Protein AF-A0A5D2SWG0-F1 (afdb_monomer)

Organism: Gossypium mustelinum (NCBI:txid34275)

Structure (mmCIF, N/CA/C/O backbone):
data_AF-A0A5D2SWG0-F1
#
_entry.id   AF-A0A5D2SWG0-F1
#
loop_
_atom_site.group_PDB
_atom_site.id
_atom_site.type_symbol
_atom_site.label_atom_id
_atom_site.label_alt_id
_atom_site.label_comp_id
_atom_site.label_asym_id
_atom_site.label_entity_id
_atom_site.label_seq_id
_atom_site.pdbx_PDB_ins_code
_atom_site.Cartn_x
_atom_site.Cartn_y
_atom_site.Cartn_z
_atom_site.occupancy
_atom_site.B_iso_or_equiv
_atom_site.auth_seq_id
_atom_site.auth_comp_id
_atom_site.auth_asym_id
_atom_site.auth_atom_id
_atom_site.pdbx_PDB_model_num
ATOM 1 N N . MET A 1 1 ? -17.065 7.553 -0.883 1.00 62.06 1 MET A N 1
ATOM 2 C CA . MET A 1 1 ? -15.984 8.400 -1.436 1.00 62.06 1 MET A CA 1
ATOM 3 C C . MET A 1 1 ? -15.990 8.236 -2.936 1.00 62.06 1 MET A C 1
ATOM 5 O O . MET A 1 1 ? -16.015 7.100 -3.396 1.00 62.06 1 MET A O 1
ATOM 9 N N . ALA A 1 2 ? -16.046 9.354 -3.652 1.00 75.38 2 ALA A N 1
ATOM 10 C CA . ALA A 1 2 ? -16.100 9.398 -5.106 1.00 75.38 2 ALA A CA 1
ATOM 11 C C . ALA A 1 2 ? -14.714 9.724 -5.672 1.00 75.38 2 ALA A C 1
ATOM 13 O O . ALA A 1 2 ? -13.935 10.460 -5.060 1.00 75.38 2 ALA A O 1
ATOM 14 N N . ILE A 1 3 ? -14.414 9.164 -6.838 1.00 84.50 3 ILE A N 1
ATOM 15 C CA . ILE A 1 3 ? -13.176 9.435 -7.563 1.00 84.50 3 ILE A CA 1
ATOM 16 C C . ILE A 1 3 ? -13.417 10.635 -8.459 1.00 84.50 3 ILE A C 1
ATOM 18 O O . ILE A 1 3 ? -14.399 10.689 -9.191 1.00 84.50 3 ILE A O 1
ATOM 22 N N . HIS A 1 4 ? -12.506 11.592 -8.396 1.00 86.31 4 HIS A N 1
ATOM 23 C CA . HIS A 1 4 ? -12.521 12.781 -9.218 1.00 86.31 4 HIS A CA 1
ATOM 24 C C . HIS A 1 4 ? -11.618 12.585 -10.437 1.00 86.31 4 HIS A C 1
ATOM 26 O O . HIS A 1 4 ? -10.402 12.373 -10.320 1.00 86.31 4 HIS A O 1
ATOM 32 N N . LEU A 1 5 ? -12.223 12.686 -11.617 1.00 88.69 5 LEU A N 1
ATOM 33 C CA . LEU A 1 5 ? -11.529 12.683 -12.899 1.00 88.69 5 LEU A CA 1
ATOM 34 C C . LEU A 1 5 ? -11.043 14.100 -13.214 1.00 88.69 5 LEU A C 1
ATOM 36 O O . LEU A 1 5 ? -11.779 15.072 -13.061 1.00 88.69 5 LEU A O 1
ATOM 40 N N . TYR A 1 6 ? -9.782 14.238 -13.619 1.00 88.12 6 TYR A N 1
ATOM 41 C CA . TYR A 1 6 ? -9.262 15.540 -14.039 1.00 88.12 6 TYR A CA 1
ATOM 42 C C . TYR A 1 6 ? -9.781 15.920 -15.425 1.00 88.12 6 TYR A C 1
ATOM 44 O O . TYR A 1 6 ? -9.919 15.068 -16.299 1.00 88.12 6 TYR A O 1
ATOM 52 N N . LYS A 1 7 ? -9.963 17.226 -15.660 1.00 91.06 7 LYS A N 1
ATOM 53 C CA . LYS A 1 7 ? -10.161 17.749 -17.017 1.00 91.06 7 LYS A CA 1
ATOM 54 C C . LYS A 1 7 ? -8.953 17.401 -17.899 1.00 91.06 7 LYS A C 1
ATOM 56 O O . LYS A 1 7 ? -7.794 17.468 -17.464 1.00 91.06 7 LYS A O 1
ATOM 61 N N . THR A 1 8 ? -9.218 17.076 -19.159 1.00 91.31 8 THR A N 1
ATOM 62 C CA . THR A 1 8 ? -8.223 16.672 -20.163 1.00 91.31 8 THR A CA 1
ATOM 63 C C . THR A 1 8 ? -7.465 17.868 -20.754 1.00 91.31 8 THR A C 1
ATOM 65 O O . THR A 1 8 ? -7.371 18.018 -21.965 1.00 91.31 8 THR A O 1
ATOM 68 N N . SER A 1 9 ? -6.912 18.733 -19.900 1.00 92.94 9 SER A N 1
ATOM 69 C CA . SER A 1 9 ? -6.189 19.946 -20.312 1.00 92.94 9 SER A CA 1
ATOM 70 C C . SER A 1 9 ? -4.743 19.700 -20.749 1.00 92.94 9 SER A C 1
ATOM 72 O O . SER A 1 9 ? -4.167 20.503 -21.470 1.00 92.94 9 SER A O 1
ATOM 74 N N . THR A 1 10 ? -4.124 18.604 -20.304 1.00 91.38 10 THR A N 1
ATOM 75 C CA . THR A 1 10 ? -2.729 18.272 -20.627 1.00 91.38 10 THR A CA 1
ATOM 76 C C . THR A 1 10 ? -2.580 16.771 -20.881 1.00 91.38 10 THR A C 1
ATOM 78 O O . THR A 1 10 ? -3.353 15.980 -20.327 1.00 91.38 10 THR A O 1
ATOM 81 N N . PRO A 1 11 ? -1.552 16.322 -21.630 1.00 90.69 11 PRO A N 1
ATOM 82 C CA . PRO A 1 11 ? -1.375 14.906 -21.951 1.00 90.69 11 PRO A CA 1
ATOM 83 C C . PRO A 1 11 ? -1.377 13.978 -20.738 1.00 90.69 11 PRO A C 1
ATOM 85 O O . PRO A 1 11 ? -1.983 12.910 -20.757 1.00 90.69 11 PRO A O 1
ATOM 88 N N . GLY A 1 12 ? -0.758 14.414 -19.642 1.00 88.12 12 GLY A N 1
ATOM 89 C CA . GLY A 1 12 ? -0.700 13.625 -18.421 1.00 88.12 12 GLY A CA 1
ATOM 90 C C . GLY A 1 12 ? -1.891 13.801 -17.470 1.00 88.12 12 GLY A C 1
ATOM 91 O O . GLY A 1 12 ? -1.849 13.236 -16.380 1.00 88.12 12 GLY A O 1
ATOM 92 N N . THR A 1 13 ? -2.896 14.633 -17.775 1.00 89.25 13 THR A N 1
ATOM 93 C CA . THR A 1 13 ? -4.163 14.654 -17.011 1.00 89.25 13 THR A CA 1
ATOM 94 C C . THR A 1 13 ? -5.272 13.843 -17.669 1.00 89.25 13 THR A C 1
ATOM 96 O O . THR A 1 13 ? -6.206 13.490 -16.960 1.00 89.25 13 THR A O 1
ATOM 99 N N . ARG A 1 14 ? -5.141 13.473 -18.956 1.00 89.31 14 ARG A N 1
ATOM 100 C CA . ARG A 1 14 ? -6.177 12.759 -19.730 1.00 89.31 14 ARG A CA 1
ATOM 101 C C . ARG A 1 14 ? -6.784 11.557 -18.999 1.00 89.31 14 ARG A C 1
ATOM 103 O O . ARG A 1 14 ? -7.994 11.461 -18.892 1.00 89.31 14 ARG A O 1
ATOM 110 N N . ASN A 1 15 ? -5.933 10.698 -18.433 1.00 88.69 15 ASN A N 1
ATOM 111 C CA . ASN A 1 15 ? -6.352 9.475 -17.735 1.00 88.69 15 ASN A CA 1
ATOM 112 C C . ASN A 1 15 ? -6.140 9.565 -16.216 1.00 88.69 15 ASN A C 1
ATOM 114 O O . ASN A 1 15 ? -5.962 8.539 -15.555 1.00 88.69 15 ASN A O 1
ATOM 118 N N . ARG A 1 16 ? -6.037 10.774 -15.652 1.00 90.19 16 ARG A N 1
ATOM 119 C CA . ARG A 1 16 ? -5.715 10.957 -14.233 1.00 90.19 16 ARG A CA 1
ATOM 120 C C . ARG A 1 16 ? -6.990 10.954 -13.392 1.00 90.19 16 ARG A C 1
ATOM 122 O O . ARG A 1 16 ? -7.873 11.783 -13.588 1.00 90.19 16 ARG A O 1
ATOM 129 N N . ALA A 1 17 ? -7.019 10.072 -12.398 1.00 90.50 17 ALA A N 1
ATOM 130 C CA . ALA A 1 17 ? -8.126 9.892 -11.469 1.00 90.50 17 ALA A CA 1
ATOM 131 C C . ALA A 1 17 ? -7.597 9.898 -10.028 1.00 90.50 17 ALA A C 1
ATOM 133 O O . ALA A 1 17 ? -6.733 9.089 -9.668 1.00 90.50 17 ALA A O 1
ATOM 134 N N . VAL A 1 18 ? -8.080 10.834 -9.211 1.00 86.56 18 VAL A N 1
ATOM 135 C CA . VAL A 1 18 ? -7.650 11.024 -7.816 1.00 86.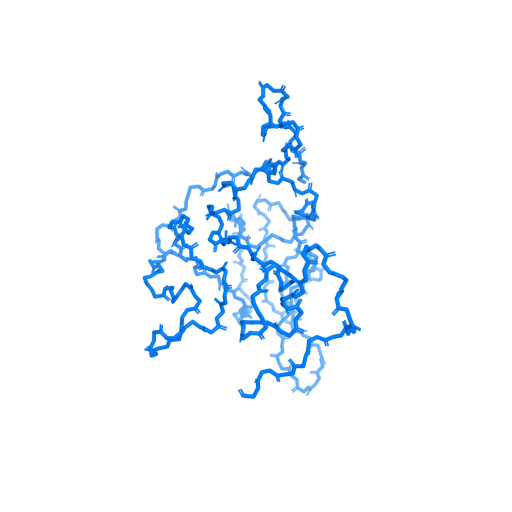56 18 VAL A CA 1
ATOM 136 C C . VAL A 1 18 ? -8.868 10.977 -6.902 1.00 86.56 18 VAL A C 1
ATOM 138 O O . VAL A 1 18 ? -9.997 11.178 -7.315 1.00 86.56 18 VAL A O 1
ATOM 141 N N . ASP A 1 19 ? -8.638 10.648 -5.645 1.00 83.50 19 ASP A N 1
ATOM 142 C CA . ASP A 1 19 ? -9.668 10.544 -4.618 1.00 83.50 19 ASP A CA 1
ATOM 143 C C . ASP A 1 19 ? -9.789 11.856 -3.851 1.00 83.50 19 ASP A C 1
ATOM 145 O O . ASP A 1 19 ? -8.777 12.439 -3.445 1.00 83.50 19 ASP A O 1
ATOM 149 N N . ASN A 1 20 ? -11.028 12.302 -3.657 1.00 70.12 20 ASN A N 1
ATOM 150 C CA . ASN A 1 20 ? -11.345 13.510 -2.909 1.00 70.12 20 ASN A CA 1
ATOM 151 C C . ASN A 1 20 ? -11.207 13.228 -1.409 1.00 70.12 20 ASN A C 1
ATOM 153 O O . ASN A 1 20 ? -12.168 12.875 -0.728 1.00 70.12 20 ASN A O 1
ATOM 157 N N . GLN A 1 21 ? -9.987 13.363 -0.887 1.00 64.88 21 GLN A N 1
ATOM 158 C CA . GLN A 1 21 ? -9.732 13.225 0.546 1.00 64.88 21 GLN A CA 1
ATOM 159 C C . GLN A 1 21 ? -9.992 14.537 1.282 1.00 64.88 21 GLN A C 1
ATOM 161 O O . GLN A 1 21 ? -9.467 15.588 0.913 1.00 64.88 21 GLN A O 1
ATOM 166 N N . VAL A 1 22 ? -10.731 14.452 2.391 1.00 58.22 22 VAL A N 1
ATOM 167 C CA . VAL A 1 22 ? -10.827 15.540 3.368 1.00 58.22 22 VAL A CA 1
ATOM 168 C C . VAL A 1 22 ? -9.443 15.744 3.987 1.00 58.22 22 VAL A C 1
ATOM 170 O O . VAL A 1 22 ? -8.932 14.876 4.702 1.00 58.22 22 VAL A O 1
ATOM 173 N N . LYS A 1 23 ? -8.809 16.892 3.713 1.00 56.47 23 LYS A N 1
ATOM 174 C CA . LYS A 1 23 ? -7.563 17.279 4.386 1.00 56.47 23 LYS A CA 1
ATOM 175 C C . LYS A 1 23 ? -7.843 17.420 5.875 1.00 56.47 23 LYS A C 1
ATOM 177 O O . LYS A 1 23 ? -8.639 18.242 6.309 1.00 56.47 23 LYS A O 1
ATOM 182 N N . SER A 1 24 ? -7.166 16.607 6.668 1.00 58.31 24 SER A N 1
ATOM 183 C CA . SER A 1 24 ? -7.341 16.599 8.109 1.00 58.31 24 SER A CA 1
ATOM 184 C C . SER A 1 24 ? -6.127 17.285 8.759 1.00 58.31 24 SER A C 1
ATOM 186 O O . SER A 1 24 ? -5.044 16.701 8.747 1.00 58.31 24 SER A O 1
ATOM 188 N N . ASN A 1 25 ? -6.274 18.491 9.322 1.00 60.81 25 ASN A N 1
ATOM 189 C CA . ASN A 1 25 ? -5.190 19.235 10.004 1.00 60.81 25 ASN A CA 1
ATOM 190 C C . ASN A 1 25 ? -4.689 18.490 11.247 1.00 60.81 25 ASN A C 1
ATOM 192 O O . ASN A 1 25 ? -5.403 18.462 12.251 1.00 60.81 25 ASN A O 1
ATOM 196 N N . LEU A 1 26 ? -3.573 17.760 11.168 1.00 60.06 26 LEU A N 1
ATOM 197 C CA . LEU A 1 26 ? -3.172 16.787 12.196 1.00 60.06 26 LEU A CA 1
ATOM 198 C C . LEU A 1 26 ? -2.947 17.411 13.583 1.00 60.06 26 LEU A C 1
ATOM 200 O O . LEU A 1 26 ? -2.570 18.567 13.700 1.00 60.06 26 LEU A O 1
ATOM 204 N N . ARG A 1 27 ? -3.122 16.594 14.631 1.00 63.69 27 ARG A N 1
ATOM 205 C CA . ARG A 1 27 ? -2.597 16.889 15.970 1.00 63.69 27 ARG A CA 1
ATOM 206 C C . ARG A 1 27 ? -1.127 16.486 16.039 1.00 63.69 27 ARG A C 1
ATOM 208 O O . ARG A 1 27 ? -0.797 15.354 15.687 1.00 63.69 27 ARG A O 1
ATOM 215 N N . ASN A 1 28 ? -0.282 17.385 16.533 1.00 68.31 28 ASN A N 1
ATOM 216 C CA . ASN A 1 28 ? 1.174 17.218 16.532 1.00 68.31 28 ASN A CA 1
ATOM 217 C C . ASN A 1 28 ? 1.654 16.051 17.416 1.00 68.31 28 ASN A C 1
ATOM 219 O O . ASN A 1 28 ? 2.640 15.404 17.089 1.00 68.31 28 ASN A O 1
ATOM 223 N N . ASN A 1 29 ? 0.924 15.719 18.486 1.00 82.19 29 ASN A N 1
ATOM 224 C CA . ASN A 1 29 ? 1.326 14.717 19.483 1.00 82.19 29 ASN A CA 1
ATOM 225 C C . ASN A 1 29 ? 1.233 13.243 19.030 1.00 82.19 29 ASN A C 1
ATOM 227 O O . ASN A 1 29 ? 1.756 12.364 19.708 1.00 82.19 29 ASN A O 1
ATOM 231 N N . LEU A 1 30 ? 0.569 12.947 17.908 1.00 83.88 30 LEU A N 1
ATOM 232 C CA . LEU A 1 30 ? 0.430 11.581 17.370 1.00 83.88 30 LEU A CA 1
ATOM 233 C C . LEU A 1 30 ? 1.293 11.345 16.125 1.00 83.88 30 LEU A C 1
ATOM 235 O O . LEU A 1 30 ? 1.082 10.374 15.391 1.00 83.88 30 LEU A O 1
ATOM 239 N N . ILE A 1 31 ? 2.244 12.239 15.866 1.00 85.81 31 ILE A N 1
ATOM 240 C CA . ILE A 1 31 ? 3.100 12.224 14.6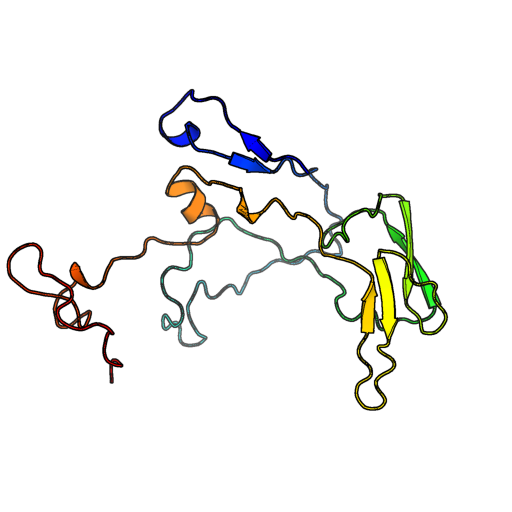87 1.00 85.81 31 ILE A CA 1
ATOM 241 C C . ILE A 1 31 ? 4.556 12.139 15.123 1.00 85.81 31 ILE A C 1
ATOM 243 O O . ILE A 1 31 ? 4.952 12.802 16.075 1.00 85.81 31 ILE A O 1
ATOM 247 N N . TYR A 1 32 ? 5.371 11.390 14.387 1.00 86.81 32 TYR A N 1
ATOM 248 C CA . TYR A 1 32 ? 6.822 11.463 14.528 1.00 86.81 32 TYR A CA 1
ATOM 249 C C . TYR A 1 32 ? 7.535 11.384 13.175 1.00 86.81 32 TYR A C 1
ATOM 251 O O . TYR A 1 32 ? 7.000 10.882 12.180 1.00 86.81 32 TYR A O 1
ATOM 259 N N . GLY A 1 33 ? 8.756 11.917 13.132 1.00 81.00 33 GLY A N 1
ATOM 260 C CA . GLY A 1 33 ? 9.596 11.913 11.939 1.00 81.00 33 GLY A CA 1
ATOM 261 C C . GLY A 1 33 ? 10.033 10.501 11.554 1.00 81.00 33 GLY A C 1
ATOM 262 O O . GLY A 1 33 ? 10.599 9.767 12.363 1.00 81.00 33 GLY A O 1
ATOM 263 N N . GLN A 1 34 ? 9.815 10.112 10.297 1.00 76.88 34 GLN A N 1
ATOM 264 C CA . GLN A 1 34 ? 10.312 8.842 9.768 1.00 76.88 34 GLN A CA 1
ATOM 265 C C . GLN A 1 34 ? 11.718 9.032 9.175 1.00 76.88 34 GLN A C 1
ATOM 267 O O . GLN A 1 34 ? 11.902 9.083 7.960 1.00 76.88 34 GLN A O 1
ATOM 272 N N . HIS A 1 35 ? 12.726 9.155 10.043 1.00 66.38 35 HIS A N 1
ATOM 273 C CA . HIS A 1 35 ? 14.116 9.399 9.624 1.00 66.38 35 HIS A CA 1
ATOM 274 C C . HIS A 1 35 ? 14.806 8.142 9.069 1.00 66.38 35 HIS A C 1
ATOM 276 O O . HIS A 1 35 ? 15.639 8.232 8.171 1.00 66.38 35 HIS A O 1
ATOM 282 N N . ARG A 1 36 ? 14.418 6.951 9.541 1.00 66.06 36 ARG A N 1
ATOM 283 C CA . ARG A 1 36 ? 15.028 5.666 9.158 1.00 66.06 36 ARG A CA 1
ATOM 284 C C . ARG A 1 36 ? 14.212 4.932 8.095 1.00 66.06 36 ARG A C 1
ATOM 286 O O . ARG A 1 36 ? 13.752 3.815 8.310 1.00 66.06 36 ARG A O 1
ATOM 293 N N . CYS A 1 37 ? 13.992 5.552 6.939 1.00 70.44 37 CYS A N 1
ATOM 294 C CA . CYS A 1 37 ? 13.514 4.805 5.778 1.00 70.44 37 CYS A CA 1
ATOM 295 C C . CYS A 1 37 ? 14.729 4.361 4.954 1.00 70.44 37 CYS A C 1
ATOM 297 O O . CYS A 1 37 ? 15.334 5.161 4.249 1.00 70.44 37 CYS A O 1
ATOM 299 N N . GLY A 1 38 ? 15.086 3.074 5.013 1.00 79.12 38 GLY A N 1
ATOM 300 C CA . GLY A 1 38 ? 16.203 2.518 4.231 1.00 79.12 38 GLY A CA 1
ATOM 301 C C . GLY A 1 38 ? 16.022 2.637 2.710 1.00 79.12 38 GLY A C 1
ATOM 302 O O . GLY A 1 38 ? 16.939 2.336 1.956 1.00 79.12 38 GLY A O 1
ATOM 303 N N . LYS A 1 39 ? 14.842 3.076 2.232 1.00 89.06 39 LYS A N 1
ATOM 304 C CA . LYS A 1 39 ? 14.513 3.289 0.807 1.00 89.06 39 LYS A CA 1
ATOM 305 C C . LYS A 1 39 ? 14.835 2.065 -0.069 1.00 89.06 39 LYS A C 1
ATOM 307 O O . LYS A 1 39 ? 15.169 2.215 -1.236 1.00 89.06 39 LYS A O 1
ATOM 312 N N . GLY A 1 40 ? 14.703 0.864 0.498 1.00 90.62 40 GLY A N 1
ATOM 313 C CA . GLY A 1 40 ? 15.008 -0.406 -0.166 1.00 90.62 40 GLY A CA 1
ATOM 314 C C . GLY A 1 40 ? 16.393 -0.987 0.131 1.00 90.62 40 GLY A C 1
ATOM 315 O O . GLY A 1 40 ? 16.756 -1.994 -0.470 1.00 90.62 40 GLY A O 1
ATOM 316 N N . ARG A 1 41 ? 17.157 -0.381 1.045 1.00 94.00 41 ARG A N 1
ATOM 317 C CA . ARG A 1 41 ? 18.444 -0.890 1.532 1.00 94.00 41 ARG A CA 1
ATOM 318 C C . ARG A 1 41 ? 18.322 -1.528 2.916 1.00 94.00 41 ARG A C 1
ATOM 320 O O . ARG A 1 41 ? 17.476 -1.111 3.712 1.00 94.00 41 ARG A O 1
ATOM 327 N N . ASN A 1 42 ? 19.176 -2.511 3.195 1.00 93.12 42 ASN A N 1
ATOM 328 C CA . ASN A 1 42 ? 19.341 -3.103 4.525 1.00 93.12 42 ASN A CA 1
ATOM 329 C C . ASN A 1 42 ? 20.310 -2.284 5.406 1.00 93.12 42 ASN A C 1
ATOM 331 O O . ASN A 1 42 ? 20.822 -1.247 4.986 1.00 93.12 42 ASN A O 1
ATOM 335 N N . ALA A 1 43 ? 20.581 -2.763 6.625 1.00 91.94 43 ALA A N 1
ATOM 336 C CA . ALA A 1 43 ? 21.494 -2.112 7.571 1.00 91.94 43 ALA A CA 1
ATOM 337 C C . ALA A 1 43 ? 22.950 -2.007 7.069 1.00 91.94 43 ALA A C 1
ATOM 339 O O . ALA A 1 43 ? 23.660 -1.098 7.476 1.00 91.94 43 ALA A O 1
ATOM 340 N N . ARG A 1 44 ? 23.374 -2.884 6.147 1.00 93.69 44 ARG A N 1
ATOM 341 C CA . ARG A 1 44 ? 24.693 -2.833 5.486 1.00 93.69 44 ARG A CA 1
ATOM 342 C C . ARG A 1 44 ? 24.728 -1.870 4.289 1.00 93.69 44 ARG A C 1
ATOM 344 O O . ARG A 1 44 ? 25.744 -1.757 3.620 1.00 93.69 44 ARG A O 1
ATOM 351 N N . GLY A 1 45 ? 23.609 -1.222 3.959 1.00 91.12 45 GLY A N 1
ATOM 352 C CA . GLY A 1 45 ? 23.494 -0.333 2.801 1.00 91.12 45 GLY A CA 1
ATOM 353 C C . GLY A 1 45 ? 23.270 -1.042 1.459 1.00 91.12 45 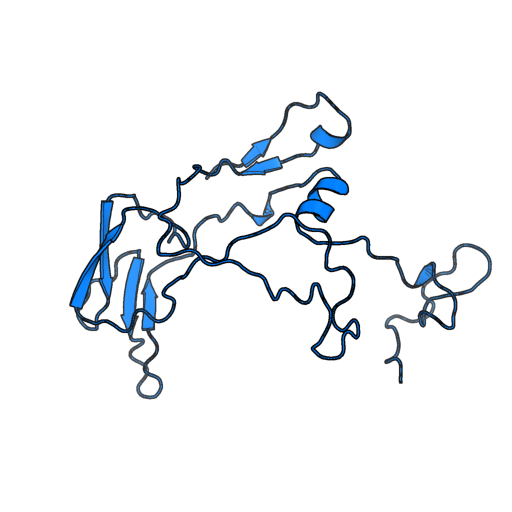GLY A C 1
ATOM 354 O O . GLY A 1 45 ? 23.151 -0.358 0.439 1.00 91.12 45 GLY A O 1
ATOM 355 N N . ILE A 1 46 ? 23.146 -2.372 1.440 1.00 93.94 46 ILE A N 1
ATOM 356 C CA . ILE A 1 46 ? 22.913 -3.176 0.230 1.00 93.94 46 ILE A CA 1
ATOM 357 C C . ILE A 1 46 ? 21.440 -3.074 -0.178 1.00 93.94 46 ILE A C 1
ATOM 359 O O . ILE A 1 46 ? 20.551 -3.119 0.675 1.00 93.94 46 ILE A O 1
ATOM 363 N N . ILE A 1 47 ? 21.167 -2.942 -1.480 1.00 92.44 47 ILE A N 1
ATOM 364 C CA . ILE A 1 47 ? 19.801 -2.906 -2.023 1.00 92.44 47 ILE A CA 1
ATOM 365 C C . ILE A 1 47 ? 19.177 -4.301 -1.900 1.00 92.44 47 ILE A C 1
ATOM 367 O O . ILE A 1 47 ? 19.548 -5.210 -2.631 1.00 92.44 47 ILE A O 1
ATOM 371 N N . THR A 1 48 ? 18.195 -4.454 -1.013 1.00 92.06 48 THR A N 1
ATOM 372 C CA . THR A 1 48 ? 17.423 -5.699 -0.843 1.00 92.06 48 THR A CA 1
ATOM 373 C C . THR A 1 48 ? 16.039 -5.615 -1.478 1.00 92.06 48 THR A C 1
ATOM 375 O O . THR A 1 48 ? 15.498 -6.616 -1.934 1.00 92.06 48 THR A O 1
ATOM 378 N N . ALA A 1 49 ? 15.469 -4.411 -1.572 1.00 91.31 49 ALA A N 1
ATOM 379 C CA . ALA A 1 49 ? 14.230 -4.153 -2.292 1.00 91.31 49 ALA A CA 1
ATOM 380 C C . ALA A 1 49 ? 14.476 -3.106 -3.381 1.00 91.31 49 ALA A C 1
ATOM 382 O O . ALA A 1 49 ? 14.584 -1.904 -3.119 1.00 91.31 49 ALA A O 1
ATOM 383 N N . ARG A 1 50 ? 14.549 -3.574 -4.630 1.00 91.62 50 ARG A N 1
ATOM 384 C CA . ARG A 1 50 ? 14.748 -2.714 -5.801 1.00 91.62 50 ARG A CA 1
ATOM 385 C C . ARG A 1 50 ? 13.554 -1.780 -6.028 1.00 91.62 50 ARG A C 1
ATOM 387 O O . ARG A 1 50 ? 12.444 -1.999 -5.541 1.00 91.62 50 ARG A O 1
ATOM 394 N N . HIS A 1 51 ? 13.795 -0.736 -6.816 1.00 93.12 51 HIS A N 1
ATOM 395 C CA . HIS A 1 51 ? 12.770 0.196 -7.306 1.00 93.12 51 HIS A CA 1
ATOM 396 C C . HIS A 1 51 ? 12.072 1.038 -6.220 1.00 93.12 51 HIS A C 1
ATOM 398 O O . HIS A 1 51 ? 10.957 1.528 -6.414 1.00 93.12 51 HIS A O 1
ATOM 404 N N . ARG A 1 52 ? 12.731 1.243 -5.074 1.00 92.81 52 ARG A N 1
ATOM 405 C CA . ARG A 1 52 ? 12.256 2.096 -3.976 1.00 92.81 52 ARG A CA 1
ATOM 406 C C . ARG A 1 52 ? 13.150 3.333 -3.809 1.00 92.81 52 ARG A C 1
ATOM 408 O O . ARG A 1 52 ? 14.331 3.306 -4.146 1.00 92.81 52 ARG A O 1
ATOM 415 N N . GLY A 1 53 ? 12.573 4.429 -3.314 1.00 90.69 53 GLY A N 1
ATOM 416 C CA . GLY A 1 53 ? 13.277 5.681 -2.993 1.00 90.69 53 GLY A CA 1
ATOM 417 C C . GLY A 1 53 ? 12.814 6.897 -3.807 1.00 90.69 53 GLY A C 1
ATOM 418 O O . GLY A 1 53 ? 12.063 6.760 -4.765 1.00 90.69 53 GLY A O 1
ATOM 419 N N . GLY A 1 54 ? 13.249 8.097 -3.397 1.00 89.56 54 GLY A N 1
ATOM 420 C CA . GLY A 1 54 ? 12.946 9.368 -4.084 1.00 89.56 54 GLY A CA 1
ATOM 421 C C . GLY A 1 54 ? 11.537 9.939 -3.857 1.00 89.56 54 GLY A C 1
ATOM 422 O O . GLY A 1 54 ? 11.161 10.902 -4.512 1.00 89.56 54 GLY A O 1
ATOM 423 N N . GLY A 1 55 ? 10.757 9.345 -2.950 1.00 91.19 55 GLY A N 1
ATOM 424 C CA . GLY A 1 55 ? 9.403 9.800 -2.631 1.00 91.19 55 GLY A CA 1
ATOM 425 C C . GLY A 1 55 ? 9.365 11.064 -1.778 1.00 91.19 55 GLY A C 1
ATOM 426 O O . GLY A 1 55 ? 10.372 11.470 -1.192 1.00 91.19 55 GLY A O 1
ATOM 427 N N . HIS A 1 56 ? 8.172 11.652 -1.678 1.00 90.06 56 HIS A N 1
ATOM 428 C CA . HIS A 1 56 ? 7.921 12.791 -0.801 1.00 90.06 56 HIS A CA 1
ATOM 429 C C . HIS A 1 56 ? 8.195 12.423 0.667 1.00 90.06 56 HIS A C 1
ATOM 431 O O . HIS A 1 56 ? 8.038 11.273 1.079 1.00 90.06 56 HIS A O 1
ATOM 437 N N . LYS A 1 57 ? 8.610 13.398 1.483 1.00 85.38 57 LYS A N 1
ATOM 438 C CA . LYS A 1 57 ? 8.825 13.165 2.916 1.00 85.38 57 LYS A CA 1
ATOM 439 C C . LYS A 1 57 ? 7.485 12.856 3.591 1.00 85.38 57 LYS A C 1
ATOM 441 O O . LYS A 1 57 ? 6.495 13.554 3.379 1.00 85.38 57 LYS A O 1
ATOM 446 N N . HIS A 1 58 ? 7.458 11.818 4.417 1.00 83.56 58 HIS A N 1
ATOM 447 C CA . HIS A 1 58 ? 6.279 11.438 5.186 1.00 83.56 58 HIS A CA 1
ATOM 448 C C . HIS A 1 58 ? 6.602 11.463 6.675 1.00 83.56 58 HIS A C 1
ATOM 450 O O . HIS A 1 58 ? 7.693 11.082 7.098 1.00 83.56 58 HIS A O 1
ATOM 456 N N . LEU A 1 59 ? 5.626 11.905 7.460 1.00 86.44 59 LEU A N 1
ATOM 457 C CA . LEU A 1 59 ? 5.631 11.723 8.899 1.00 86.44 59 LEU A CA 1
ATOM 458 C C . LEU A 1 59 ? 4.806 10.484 9.233 1.00 86.44 59 LEU A C 1
ATOM 460 O O . LEU A 1 59 ? 3.750 10.254 8.631 1.00 86.44 59 LEU A O 1
ATOM 464 N N . TYR A 1 60 ? 5.278 9.694 10.188 1.00 85.69 60 TYR A N 1
ATOM 465 C CA . TYR A 1 60 ? 4.548 8.522 10.637 1.00 85.69 60 TYR A CA 1
ATOM 466 C C . TYR A 1 60 ? 3.472 8.932 11.641 1.00 85.69 60 TYR A C 1
ATOM 468 O O . TYR A 1 60 ? 3.693 9.805 12.480 1.00 85.69 60 TYR A O 1
ATOM 476 N N . ARG A 1 61 ? 2.305 8.289 11.564 1.00 86.62 61 ARG A N 1
ATOM 477 C CA . ARG A 1 61 ? 1.191 8.511 12.492 1.00 86.62 61 ARG A CA 1
ATOM 478 C C . ARG A 1 61 ? 1.075 7.331 13.445 1.00 86.62 61 ARG A C 1
ATOM 480 O O . ARG A 1 61 ? 0.952 6.195 12.991 1.00 86.62 61 ARG A O 1
ATOM 487 N N . LYS A 1 62 ? 1.062 7.590 14.752 1.00 85.88 62 LYS A N 1
ATOM 488 C CA . LYS A 1 62 ? 0.825 6.558 15.767 1.00 85.88 62 LYS A CA 1
ATOM 489 C C . LYS A 1 62 ? -0.634 6.097 15.672 1.00 85.88 62 LYS A C 1
ATOM 491 O O . LYS A 1 62 ? -1.551 6.865 15.950 1.00 85.88 62 LYS A O 1
ATOM 496 N N . ILE A 1 63 ? -0.840 4.856 15.236 1.00 86.38 63 ILE A N 1
ATOM 497 C CA . ILE A 1 63 ? -2.158 4.221 15.107 1.00 86.38 63 ILE A CA 1
ATOM 498 C C . ILE A 1 63 ? -2.250 3.105 16.148 1.00 86.38 63 ILE A C 1
ATOM 500 O O . ILE A 1 63 ? -1.340 2.284 16.258 1.00 86.38 63 ILE A O 1
ATOM 504 N N . ASN A 1 64 ? -3.348 3.070 16.906 1.00 84.19 64 ASN A N 1
ATOM 505 C CA . ASN A 1 64 ? -3.619 1.986 17.847 1.00 84.19 64 ASN A CA 1
ATOM 506 C C . ASN A 1 64 ? -4.277 0.806 17.114 1.00 84.19 64 ASN A C 1
ATOM 508 O O . ASN A 1 64 ? -5.484 0.815 16.875 1.00 84.19 64 ASN A O 1
ATOM 512 N N . PHE A 1 65 ? -3.475 -0.195 16.751 1.00 82.62 65 PHE A N 1
ATOM 513 C CA . PHE A 1 65 ? -3.961 -1.435 16.135 1.00 82.62 65 PHE A CA 1
ATOM 514 C C . PHE A 1 65 ? -4.417 -2.487 17.151 1.00 82.62 65 PHE A C 1
ATOM 516 O O . PHE A 1 65 ? -5.176 -3.374 16.786 1.00 82.62 65 PHE A O 1
ATOM 523 N N . ARG A 1 66 ? -3.960 -2.404 18.408 1.00 78.75 66 ARG A N 1
ATOM 524 C CA . ARG A 1 66 ? -4.207 -3.436 19.426 1.00 78.75 66 ARG A CA 1
ATOM 525 C C . ARG A 1 66 ? -5.583 -3.300 20.081 1.00 78.75 66 ARG A C 1
ATOM 527 O O . ARG A 1 66 ? -6.259 -4.299 20.275 1.00 78.75 66 ARG A O 1
ATOM 534 N N . ARG A 1 67 ? -6.021 -2.069 20.384 1.00 77.81 67 ARG A N 1
ATOM 535 C CA . ARG A 1 67 ? -7.320 -1.793 21.043 1.00 77.81 67 ARG A CA 1
ATOM 536 C C . ARG A 1 67 ? -7.572 -2.653 22.302 1.00 77.81 67 ARG A C 1
ATOM 538 O O . ARG A 1 67 ? -8.685 -3.103 22.535 1.00 77.81 67 ARG A O 1
ATOM 545 N N . ASN A 1 68 ? -6.529 -2.873 23.107 1.00 73.38 68 ASN A N 1
ATOM 546 C CA . ASN A 1 68 ? -6.573 -3.772 24.271 1.00 73.38 68 ASN A CA 1
ATOM 547 C C . ASN A 1 68 ? -7.324 -3.196 25.480 1.00 73.38 68 ASN A C 1
ATOM 549 O O . ASN A 1 68 ? -7.668 -3.935 26.396 1.00 73.38 68 ASN A O 1
ATOM 553 N N . GLU A 1 69 ? -7.538 -1.884 25.503 1.00 75.56 69 GLU A N 1
ATOM 554 C CA . GLU A 1 69 ? -8.259 -1.203 26.572 1.00 75.56 69 GLU A CA 1
ATOM 555 C C . GLU A 1 69 ? -9.744 -1.584 26.507 1.00 75.56 69 GLU A C 1
ATOM 557 O O . GLU A 1 69 ? -10.422 -1.278 25.524 1.00 75.56 69 GLU A O 1
ATOM 562 N N . LYS A 1 70 ? -10.223 -2.303 27.529 1.00 74.62 70 LYS A N 1
ATOM 563 C CA . LYS A 1 70 ? -11.618 -2.743 27.655 1.00 74.62 70 LYS A CA 1
ATOM 564 C C . LYS A 1 70 ? -12.450 -1.640 28.312 1.00 74.62 70 LYS A C 1
ATOM 566 O O . LYS A 1 70 ? -11.953 -0.926 29.176 1.00 74.62 70 LYS A O 1
ATOM 571 N N . ASP A 1 71 ? -13.699 -1.514 27.878 1.00 73.81 71 ASP A N 1
ATOM 572 C CA . ASP A 1 71 ? -14.729 -0.628 28.434 1.00 73.81 71 ASP A CA 1
ATOM 573 C C . ASP A 1 71 ? -14.401 0.874 28.368 1.00 73.81 71 ASP A C 1
ATOM 575 O O . ASP A 1 71 ? -14.967 1.693 29.090 1.00 73.81 71 ASP A O 1
ATOM 579 N N . ILE A 1 72 ? -13.527 1.260 27.431 1.00 78.25 72 ILE A N 1
ATOM 580 C CA . ILE A 1 72 ? -13.251 2.664 27.121 1.00 78.25 72 ILE A CA 1
ATOM 581 C C . ILE A 1 72 ? -14.122 3.124 25.953 1.00 78.25 72 ILE A C 1
ATOM 583 O O . ILE A 1 72 ? -14.086 2.564 24.852 1.00 78.25 72 ILE A O 1
ATOM 587 N N . TYR A 1 73 ? -14.872 4.198 26.191 1.00 81.31 73 TYR A N 1
ATOM 588 C CA . TYR A 1 73 ? -15.675 4.883 25.187 1.00 81.31 73 TYR A CA 1
ATOM 589 C C . TYR A 1 73 ? -14.831 5.951 24.491 1.00 81.31 73 TYR A C 1
ATOM 591 O O . TYR A 1 73 ? -14.338 6.895 25.110 1.00 81.31 73 TYR A O 1
ATOM 599 N N . GLY A 1 74 ? -14.670 5.817 23.179 1.00 82.50 74 GLY A N 1
ATOM 600 C CA . GLY A 1 74 ? -13.965 6.779 22.344 1.00 82.50 74 GLY A CA 1
ATOM 601 C C . GLY A 1 74 ? -14.916 7.447 21.363 1.00 82.50 74 GLY A C 1
ATOM 602 O O . GLY A 1 74 ? -15.526 6.778 20.533 1.00 82.50 74 GLY A O 1
ATOM 603 N N . ARG A 1 75 ? -15.003 8.779 21.389 1.00 83.88 75 ARG A N 1
ATOM 604 C CA . ARG A 1 75 ? -15.716 9.530 20.347 1.00 83.88 75 ARG A CA 1
ATOM 605 C C . ARG A 1 75 ? -14.798 9.815 19.168 1.00 83.88 75 ARG A C 1
ATOM 607 O O . ARG A 1 75 ? -13.679 10.319 19.331 1.00 83.88 75 ARG A O 1
ATOM 614 N N . ILE A 1 76 ? -15.284 9.558 17.961 1.00 80.31 76 ILE A N 1
ATOM 615 C CA . ILE A 1 76 ? -14.493 9.786 16.760 1.00 80.31 76 ILE A CA 1
ATOM 616 C C . ILE A 1 76 ? -14.426 11.276 16.453 1.00 80.31 76 ILE A C 1
ATOM 618 O O . ILE A 1 76 ? -15.404 11.896 16.045 1.00 80.31 76 ILE A O 1
ATOM 622 N N . LYS A 1 77 ? -13.231 11.849 16.581 1.00 76.31 77 LYS A N 1
ATOM 623 C CA . LYS A 1 77 ? -12.956 13.219 16.122 1.00 76.31 77 LYS A CA 1
ATOM 624 C C . LYS A 1 77 ? -12.493 13.258 14.667 1.00 76.31 77 LYS A C 1
ATOM 626 O O . LYS A 1 77 ? -12.666 14.267 13.991 1.00 76.31 77 LYS A O 1
ATOM 631 N N . ARG A 1 78 ? -11.840 12.188 14.200 1.00 69.06 78 ARG A N 1
ATOM 632 C CA . ARG A 1 78 ? -11.223 12.104 12.873 1.00 69.06 78 ARG A CA 1
ATOM 633 C C . ARG A 1 78 ? -10.793 10.680 12.541 1.00 69.06 78 ARG A C 1
ATOM 635 O O . ARG A 1 78 ? -10.410 9.929 13.431 1.00 69.06 78 ARG A O 1
ATOM 642 N N . TYR A 1 79 ? -10.743 10.371 11.251 1.00 70.25 79 TYR A N 1
ATOM 643 C CA . TYR A 1 79 ? -10.345 9.066 10.743 1.00 70.25 79 TYR A CA 1
ATOM 644 C C . TYR A 1 79 ? -8.927 9.018 10.160 1.00 70.25 79 TYR A C 1
ATOM 646 O O . TYR A 1 79 ? -8.471 9.970 9.526 1.00 70.25 79 TYR A O 1
ATOM 654 N N . ILE A 1 80 ? -8.250 7.880 10.361 1.00 65.50 80 ILE A N 1
ATOM 655 C CA . ILE A 1 80 ? -7.005 7.492 9.667 1.00 65.50 80 ILE A CA 1
ATOM 656 C C . ILE A 1 80 ? -7.221 6.111 9.035 1.00 65.50 80 ILE A C 1
ATOM 658 O O . ILE A 1 80 ? -7.183 5.984 7.817 1.00 65.50 80 ILE A O 1
ATOM 662 N N . LEU A 1 81 ? -7.547 5.107 9.856 1.00 72.12 81 LEU A N 1
ATOM 663 C CA . LEU A 1 81 ? -8.323 3.946 9.419 1.00 72.12 81 LEU A CA 1
ATOM 664 C C . LEU A 1 81 ? -9.799 4.231 9.705 1.00 72.12 81 LEU A C 1
ATOM 666 O O . LEU A 1 81 ? -10.157 4.589 10.827 1.00 72.12 81 LEU A O 1
ATOM 670 N N . HIS A 1 82 ? -10.630 4.121 8.674 1.00 77.94 82 HIS A N 1
ATOM 671 C CA . HIS A 1 82 ? -12.067 4.394 8.710 1.00 77.94 82 HIS A CA 1
ATOM 672 C C . HIS A 1 82 ? -12.819 3.089 8.448 1.00 77.94 82 HIS A C 1
ATOM 674 O O . HIS A 1 82 ? -12.532 2.468 7.425 1.00 77.94 82 HIS A O 1
ATOM 680 N N . PRO A 1 83 ? -13.737 2.646 9.321 1.00 81.19 83 PRO A N 1
ATOM 681 C CA . PRO A 1 83 ? -14.672 1.588 8.976 1.00 81.19 83 PRO A CA 1
ATOM 682 C C . PRO A 1 83 ? -15.786 2.151 8.088 1.00 81.19 83 PRO A C 1
ATOM 684 O O . PRO A 1 83 ? -16.372 3.190 8.392 1.00 81.19 83 PRO A O 1
ATOM 687 N N . ARG A 1 84 ? -16.090 1.464 6.985 1.00 83.62 84 ARG A N 1
ATOM 688 C CA . ARG A 1 84 ? -17.082 1.894 5.992 1.00 83.62 84 ARG A CA 1
ATOM 689 C C . ARG A 1 84 ? -18.428 2.190 6.663 1.00 83.62 84 ARG A C 1
ATOM 691 O O . ARG A 1 84 ? -19.046 1.288 7.198 1.00 83.62 84 ARG A O 1
ATOM 698 N N . GLY A 1 85 ? -18.904 3.429 6.557 1.00 80.00 85 GLY A N 1
ATOM 699 C CA . GLY A 1 85 ? -20.190 3.853 7.121 1.00 80.00 85 GLY A CA 1
ATOM 700 C C . GLY A 1 85 ? -20.114 4.542 8.485 1.00 80.00 85 GLY A C 1
ATOM 701 O O . GLY A 1 85 ? -21.128 5.069 8.915 1.00 80.00 85 GLY A O 1
ATOM 702 N N . ALA A 1 86 ? -18.946 4.613 9.133 1.00 81.00 86 ALA A N 1
ATOM 703 C CA . ALA A 1 86 ? -18.803 5.398 10.361 1.00 81.00 86 ALA A CA 1
ATOM 704 C C . ALA A 1 86 ? -18.756 6.909 10.070 1.00 81.00 86 ALA A C 1
ATOM 706 O O . ALA A 1 86 ? -18.111 7.355 9.110 1.00 81.00 86 ALA A O 1
ATOM 707 N N . ILE A 1 87 ? -19.411 7.708 10.906 1.00 83.44 87 ILE A N 1
ATOM 708 C CA . ILE A 1 87 ? -19.537 9.164 10.776 1.00 83.44 87 ILE A CA 1
ATOM 709 C C . ILE A 1 87 ? -18.733 9.848 11.889 1.00 83.44 87 ILE A C 1
ATOM 711 O O . ILE A 1 87 ? -18.484 9.289 12.955 1.00 83.44 87 ILE A O 1
ATOM 715 N N . ILE A 1 88 ? -18.181 11.034 11.620 1.00 83.25 88 ILE A N 1
ATOM 716 C CA . ILE A 1 88 ? -17.468 11.789 12.662 1.00 83.25 88 ILE A CA 1
ATOM 717 C C . ILE A 1 88 ? -18.469 12.117 13.773 1.00 83.25 88 ILE A C 1
ATOM 719 O O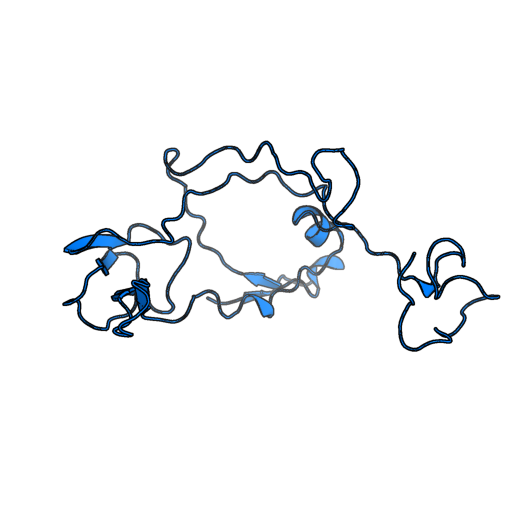 . ILE A 1 88 ? -19.525 12.673 13.503 1.00 83.25 88 ILE A O 1
ATOM 723 N N . GLY A 1 89 ? -18.108 11.817 15.017 1.00 83.25 89 GLY A N 1
ATOM 724 C CA . GLY A 1 89 ? -18.989 11.977 16.168 1.00 83.25 89 GLY A CA 1
ATOM 725 C C . GLY A 1 89 ? -19.549 10.670 16.715 1.00 83.25 89 GLY A C 1
ATOM 726 O O . GLY A 1 89 ? -19.960 10.686 17.871 1.00 83.25 89 GLY A O 1
ATOM 727 N N . ASP A 1 90 ? -19.473 9.564 15.968 1.00 86.12 90 ASP A N 1
ATOM 728 C CA . ASP A 1 90 ? -19.895 8.254 16.468 1.00 86.12 90 ASP A CA 1
ATOM 729 C C . ASP A 1 90 ? -19.060 7.835 17.689 1.00 86.12 90 ASP A C 1
ATOM 731 O O . ASP A 1 90 ? -17.854 8.116 17.788 1.00 86.12 90 ASP A O 1
ATOM 735 N N . THR A 1 91 ? -19.717 7.144 18.619 1.00 86.75 91 THR A N 1
ATOM 736 C CA . THR A 1 91 ? -19.089 6.557 19.804 1.00 86.75 91 THR A CA 1
ATOM 737 C C . THR A 1 91 ? -18.683 5.123 19.497 1.00 86.75 91 THR A C 1
ATOM 739 O O . THR A 1 91 ? -19.522 4.289 19.164 1.00 86.75 91 THR A O 1
ATOM 742 N N . ILE A 1 92 ? -17.391 4.840 19.629 1.00 87.19 92 ILE A N 1
ATOM 743 C CA . ILE A 1 92 ? -16.805 3.511 19.479 1.00 87.19 92 ILE A CA 1
ATOM 744 C C . ILE A 1 92 ? -16.420 2.979 20.853 1.00 87.19 92 ILE A C 1
ATOM 746 O O . ILE A 1 92 ? -15.871 3.713 21.677 1.00 87.19 92 ILE A O 1
ATOM 750 N N . VAL A 1 93 ? -16.648 1.687 21.063 1.00 86.56 93 VAL A N 1
ATOM 751 C CA . VAL A 1 93 ? -16.305 0.987 22.304 1.00 86.56 93 VAL A CA 1
ATOM 752 C C . VAL A 1 93 ? -15.494 -0.268 21.984 1.00 86.56 93 VAL A C 1
ATOM 754 O O . VAL A 1 93 ? -15.663 -0.882 20.925 1.00 86.56 93 VAL A O 1
ATOM 757 N N . SER A 1 94 ? -14.587 -0.634 22.888 1.00 84.62 94 SER A N 1
ATOM 758 C CA . SER A 1 94 ? -13.831 -1.889 22.849 1.00 84.62 94 SER A CA 1
ATOM 759 C C . SER A 1 94 ? -14.155 -2.717 24.089 1.00 84.62 94 SER A C 1
ATOM 761 O O . SER A 1 94 ? -14.078 -2.189 25.194 1.00 84.62 94 SER A O 1
ATOM 763 N N . GLY A 1 95 ? -14.532 -3.988 23.944 1.00 83.38 95 GLY A N 1
ATOM 764 C CA . GLY A 1 95 ? -14.875 -4.831 25.094 1.00 83.38 95 GLY A CA 1
ATOM 765 C C . GLY A 1 95 ? -15.568 -6.142 24.721 1.00 83.38 95 GLY A C 1
ATOM 766 O O . GLY A 1 95 ? -15.933 -6.372 23.571 1.00 83.38 95 GLY A O 1
ATOM 767 N N . THR A 1 96 ? -15.739 -7.023 25.708 1.00 81.94 96 THR A N 1
ATOM 768 C CA . THR A 1 96 ? -16.381 -8.345 25.546 1.00 81.94 96 THR A CA 1
ATOM 769 C C . THR A 1 96 ? -17.904 -8.254 25.465 1.00 81.94 96 THR A C 1
ATOM 771 O O . THR A 1 96 ? -18.520 -9.037 24.752 1.00 81.94 96 THR A O 1
ATOM 774 N N . LYS A 1 97 ? -18.511 -7.297 26.177 1.00 84.00 97 LYS A N 1
ATOM 775 C CA . LYS A 1 97 ? -19.970 -7.099 26.278 1.00 84.00 97 LYS A CA 1
ATOM 776 C C . LYS A 1 97 ? -20.472 -5.911 25.441 1.00 84.00 97 LYS A C 1
ATOM 778 O O . LYS A 1 97 ? -21.464 -5.275 25.778 1.00 84.00 97 LYS A O 1
ATOM 783 N N . VAL A 1 98 ? -19.756 -5.570 24.372 1.00 84.81 98 VAL A N 1
ATOM 784 C CA . VAL A 1 98 ? -20.061 -4.416 23.512 1.00 84.81 98 VAL A CA 1
ATOM 785 C C . VAL A 1 98 ? -21.049 -4.826 22.409 1.00 84.81 98 VAL A C 1
ATOM 787 O O . VAL A 1 98 ? -20.992 -5.955 21.932 1.00 84.81 98 VAL A O 1
ATOM 790 N N . PRO A 1 99 ? -21.964 -3.954 21.951 1.00 87.12 99 PRO A N 1
ATOM 791 C CA . PRO A 1 99 ? -22.837 -4.292 20.829 1.00 87.12 99 PRO A CA 1
ATOM 792 C C . PRO A 1 99 ? -22.050 -4.468 19.521 1.00 87.12 99 PRO A C 1
ATOM 794 O O . PRO A 1 99 ? -21.121 -3.702 19.231 1.00 87.12 99 PRO A O 1
ATOM 797 N N . ILE A 1 100 ? -22.480 -5.423 18.688 1.00 85.44 100 ILE A N 1
ATOM 798 C CA . ILE A 1 100 ? -21.964 -5.640 17.328 1.00 85.44 100 ILE A CA 1
ATOM 799 C C . ILE A 1 100 ? -22.427 -4.473 16.445 1.00 85.44 100 ILE A C 1
ATOM 801 O O . ILE A 1 100 ? -23.466 -4.516 15.792 1.00 85.44 100 ILE A O 1
ATOM 805 N N . LYS A 1 101 ? -21.658 -3.385 16.472 1.00 86.81 101 LYS A N 1
ATOM 806 C CA . LYS A 1 101 ? -21.859 -2.185 15.656 1.00 86.81 101 LYS A CA 1
ATOM 807 C C . LYS A 1 101 ? -20.565 -1.834 14.937 1.00 86.81 101 LYS A C 1
ATOM 809 O O . LYS A 1 101 ? -19.471 -2.106 15.425 1.00 86.81 101 LYS A O 1
ATOM 814 N N . MET A 1 102 ? -20.701 -1.206 13.775 1.00 85.69 102 MET A N 1
ATOM 815 C CA . MET A 1 102 ? -19.575 -0.775 12.950 1.00 85.69 102 MET A CA 1
ATOM 816 C C . MET A 1 102 ? -18.579 0.077 13.749 1.00 85.69 102 MET A C 1
ATOM 818 O O . MET A 1 102 ? -18.951 1.067 14.370 1.00 85.69 102 MET A O 1
ATOM 822 N N . GLY A 1 103 ? -17.301 -0.302 13.714 1.00 81.75 103 GLY A N 1
ATOM 823 C CA . GLY A 1 103 ? -16.209 0.403 14.388 1.00 81.75 103 GLY A CA 1
ATOM 824 C C . GLY A 1 103 ? -15.907 -0.053 15.818 1.00 81.75 103 GLY A C 1
ATOM 825 O O . GLY A 1 103 ? -14.800 0.240 16.291 1.00 81.75 103 GLY A O 1
ATOM 826 N N . ASN A 1 104 ? -16.809 -0.802 16.465 1.00 87.88 104 ASN A N 1
ATOM 827 C CA . ASN A 1 104 ? -16.573 -1.402 17.781 1.00 87.88 104 ASN A CA 1
ATOM 828 C C . ASN A 1 104 ? -15.562 -2.543 17.704 1.00 87.88 104 ASN A C 1
ATOM 830 O O . ASN A 1 104 ? -15.480 -3.238 16.690 1.00 87.88 104 ASN A O 1
ATOM 834 N N . ALA A 1 105 ? -14.796 -2.727 18.779 1.00 85.38 105 ALA A N 1
ATOM 835 C CA . ALA A 1 105 ? -13.817 -3.799 18.882 1.00 85.38 105 ALA A CA 1
ATOM 836 C C . ALA A 1 105 ? -14.251 -4.858 19.900 1.00 85.38 105 ALA A C 1
ATOM 838 O O . ALA A 1 105 ? -14.569 -4.536 21.041 1.00 85.38 105 ALA A O 1
ATOM 839 N N . LEU A 1 106 ? -14.259 -6.120 19.477 1.00 85.88 106 LEU A N 1
ATOM 840 C CA . LEU A 1 106 ? -14.653 -7.270 20.281 1.00 85.88 106 LEU A CA 1
ATOM 841 C C . LEU A 1 106 ? -13.592 -8.370 20.191 1.00 85.88 106 LEU A C 1
ATOM 843 O O . LEU A 1 106 ? -12.982 -8.547 19.129 1.00 85.88 106 LEU A O 1
ATOM 847 N N . PRO A 1 107 ? -13.355 -9.126 21.271 1.00 82.12 107 PRO A N 1
ATOM 848 C CA . PRO A 1 107 ? -12.518 -10.309 21.194 1.00 82.12 107 PRO A CA 1
ATOM 849 C C . PRO A 1 107 ? -13.208 -11.398 20.371 1.00 82.12 107 PRO A C 1
ATOM 851 O O . PRO A 1 107 ? -14.417 -11.608 20.487 1.00 82.12 107 PRO A O 1
ATOM 854 N N . LEU A 1 108 ? -12.436 -12.120 19.561 1.00 76.75 108 LEU A N 1
ATOM 855 C CA . LEU A 1 108 ? -12.926 -13.354 18.955 1.00 76.75 108 LEU A CA 1
ATOM 856 C C . LEU A 1 108 ? -13.063 -14.412 20.050 1.00 76.75 108 LEU A C 1
ATOM 858 O O . LEU A 1 108 ? -12.102 -14.713 20.749 1.00 76.75 108 LEU A O 1
ATOM 862 N N . SER A 1 109 ? -14.245 -15.014 20.175 1.00 67.19 109 SER A N 1
ATOM 863 C CA . SER A 1 109 ? -14.548 -16.034 21.194 1.00 67.19 109 SER A CA 1
ATOM 864 C C . SER A 1 109 ? -13.802 -17.374 20.996 1.00 67.19 109 SER A C 1
ATOM 866 O O . SER A 1 109 ? -14.147 -18.379 21.620 1.00 67.19 109 SER A O 1
ATOM 868 N N . ALA A 1 110 ? -12.784 -17.435 20.133 1.00 53.31 110 ALA A N 1
ATOM 869 C CA . ALA A 1 110 ? -11.995 -18.639 19.908 1.00 53.31 110 ALA A CA 1
ATOM 870 C C . ALA A 1 110 ? -11.011 -18.841 21.074 1.00 53.31 110 ALA A C 1
ATOM 872 O O . ALA A 1 110 ? -10.016 -18.129 21.199 1.00 53.31 110 ALA A O 1
ATOM 873 N N . ARG A 1 111 ? -11.303 -19.852 21.902 1.00 47.06 111 ARG A N 1
ATOM 874 C CA . ARG A 1 111 ? -10.698 -20.273 23.188 1.00 47.06 111 ARG A CA 1
ATOM 875 C C . ARG A 1 111 ? -9.155 -20.407 23.257 1.00 47.06 111 ARG A C 1
ATOM 877 O O . ARG A 1 111 ? -8.644 -20.891 24.257 1.00 47.06 111 ARG A O 1
ATOM 884 N N . ARG A 1 112 ? -8.389 -20.019 22.231 1.00 48.97 112 ARG A N 1
ATOM 885 C CA . ARG A 1 112 ? -6.927 -20.214 22.153 1.00 48.97 112 ARG A CA 1
ATOM 886 C C . ARG A 1 112 ? -6.118 -18.952 21.823 1.00 48.97 112 ARG A C 1
ATOM 888 O O . ARG A 1 112 ? -4.904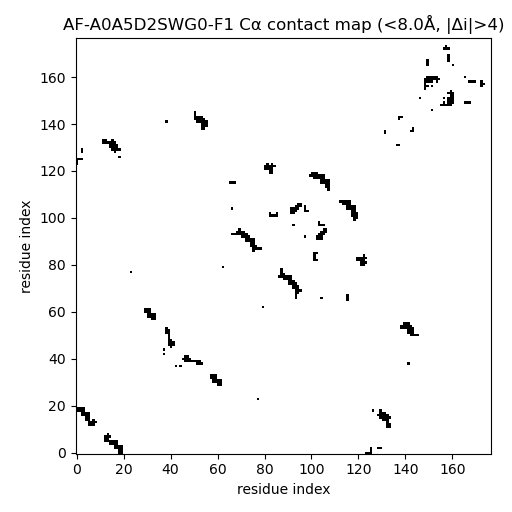 -18.977 21.991 1.00 48.97 112 ARG A O 1
ATOM 895 N N . ILE A 1 113 ? -6.743 -17.861 21.364 1.00 58.12 113 ILE A N 1
ATOM 896 C CA . ILE A 1 113 ? -6.035 -16.618 21.008 1.00 58.12 113 ILE A CA 1
ATOM 897 C C . ILE A 1 113 ? -6.872 -15.416 21.455 1.00 58.12 113 ILE A C 1
ATOM 899 O O . ILE A 1 113 ? -7.911 -15.133 20.859 1.00 58.12 113 ILE A O 1
ATOM 903 N N . GLU A 1 114 ? -6.395 -14.668 22.453 1.00 65.12 114 GLU A N 1
ATOM 904 C CA . GLU A 1 114 ? -6.941 -13.351 22.807 1.00 65.12 114 GLU A CA 1
ATOM 905 C C . GLU A 1 114 ? -6.627 -12.342 21.691 1.00 65.12 114 GLU A C 1
ATOM 907 O O . GLU A 1 114 ? -5.676 -11.563 21.754 1.00 65.12 114 GLU A O 1
ATOM 912 N N . SER A 1 115 ? -7.404 -12.393 20.613 1.00 70.88 115 SER A N 1
ATOM 913 C CA . SER A 1 115 ? -7.303 -11.467 19.487 1.00 70.88 115 SER A CA 1
ATOM 914 C C . SER A 1 115 ? -8.511 -10.540 19.475 1.00 70.88 115 SER A C 1
ATOM 916 O O . SER A 1 115 ? -9.661 -10.981 19.506 1.00 70.88 115 SER A O 1
ATOM 918 N N . SER A 1 116 ? -8.248 -9.234 19.459 1.00 76.44 116 SER A N 1
ATOM 919 C CA . SER A 1 116 ? -9.269 -8.208 19.276 1.00 76.44 116 SER A CA 1
ATOM 920 C C . SER A 1 116 ? -9.566 -8.043 17.784 1.00 76.44 116 SER A C 1
ATOM 922 O O . SER A 1 116 ? -8.671 -8.030 16.938 1.00 76.44 116 SER A O 1
ATOM 924 N N . THR A 1 117 ? -10.841 -7.903 17.442 1.00 81.50 117 THR A N 1
ATOM 925 C CA . THR A 1 117 ? -11.301 -7.643 16.075 1.00 81.50 117 THR A CA 1
ATOM 926 C C . THR A 1 117 ? -12.200 -6.430 16.057 1.00 81.50 117 THR A C 1
ATOM 928 O O . THR A 1 117 ? -12.945 -6.194 16.997 1.00 81.50 117 THR A O 1
ATOM 931 N N . THR A 1 118 ? -12.111 -5.624 15.002 1.00 85.38 118 THR A N 1
ATOM 932 C CA . THR A 1 118 ? -13.014 -4.485 14.809 1.00 85.38 118 THR A CA 1
ATOM 933 C C . THR A 1 118 ? -14.121 -4.891 13.852 1.00 85.38 118 THR A C 1
ATOM 935 O O . THR A 1 118 ? -13.841 -5.388 12.763 1.00 85.38 118 THR A O 1
ATOM 938 N N . VAL A 1 119 ? -15.368 -4.657 14.242 1.00 86.38 119 VAL A N 1
ATOM 939 C CA . VAL A 1 119 ? -16.534 -4.942 13.411 1.00 86.38 119 VAL A CA 1
ATOM 940 C C . VAL A 1 119 ? -16.561 -3.968 12.237 1.00 86.38 119 VAL A C 1
ATOM 942 O O . VAL A 1 119 ? -16.622 -2.748 12.422 1.00 86.38 119 VAL A O 1
ATOM 945 N N . GLY A 1 120 ? -16.535 -4.513 11.022 1.00 86.69 120 GLY A N 1
ATOM 946 C CA . GLY A 1 120 ? -16.748 -3.761 9.793 1.00 86.69 120 GLY A CA 1
ATOM 947 C C . GLY A 1 120 ? -15.649 -3.870 8.746 1.00 86.69 120 GLY A C 1
ATOM 948 O O . GLY A 1 120 ? -14.538 -4.326 8.994 1.00 86.69 120 GLY A O 1
ATOM 949 N N . HIS A 1 121 ? -15.974 -3.387 7.549 1.00 87.25 121 HIS A N 1
ATOM 950 C CA . HIS A 1 121 ? -15.039 -3.307 6.431 1.00 87.25 121 HIS A CA 1
ATOM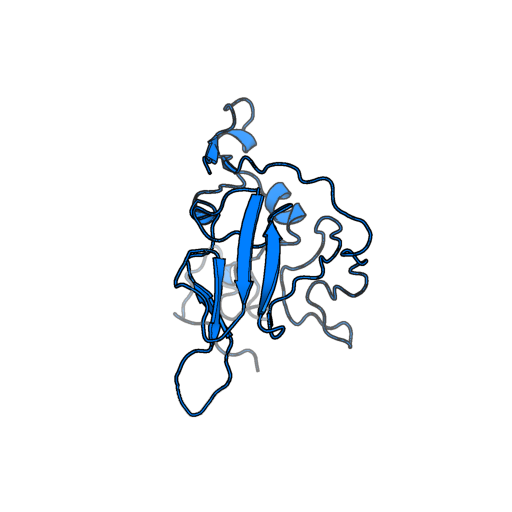 951 C C . HIS A 1 121 ? -14.205 -2.031 6.499 1.00 87.25 121 HIS A C 1
ATOM 953 O O . HIS A 1 121 ? -14.707 -0.973 6.880 1.00 87.25 121 HIS A O 1
ATOM 959 N N . VAL A 1 122 ? -12.953 -2.097 6.049 1.00 87.75 122 VAL A N 1
ATOM 960 C CA . VAL A 1 122 ? -12.132 -0.896 5.860 1.00 87.75 122 VAL A CA 1
ATOM 961 C C . VAL A 1 122 ? -12.743 -0.033 4.747 1.00 87.75 122 VAL A C 1
ATOM 963 O O . VAL A 1 122 ? -13.175 -0.527 3.706 1.00 87.75 122 VAL A O 1
ATOM 966 N N . GLY A 1 123 ? -12.818 1.272 4.990 1.00 84.62 123 GLY A N 1
ATOM 967 C CA . GLY A 1 123 ? -13.292 2.277 4.047 1.00 84.62 123 GLY A CA 1
ATOM 968 C C . GLY A 1 123 ? -12.337 2.486 2.867 1.00 84.62 123 GLY A C 1
ATOM 969 O O . GLY A 1 123 ? -11.363 1.762 2.685 1.00 84.62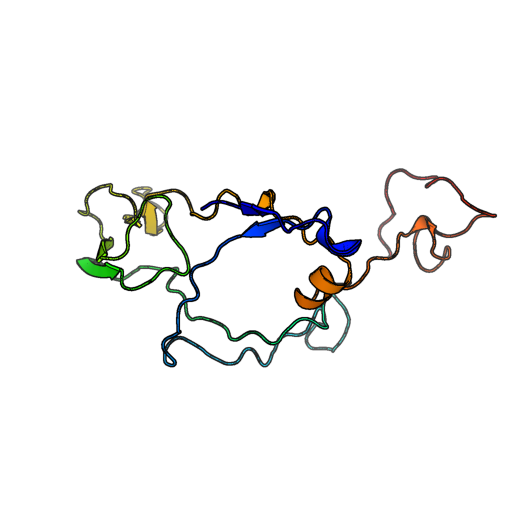 123 GLY A O 1
ATOM 970 N N . ASN A 1 124 ? -12.605 3.514 2.053 1.00 83.56 124 ASN A N 1
ATOM 971 C CA . ASN A 1 124 ? -11.823 3.830 0.846 1.00 83.56 124 ASN A CA 1
ATOM 972 C C . ASN A 1 124 ? -11.802 2.697 -0.212 1.00 83.56 124 ASN A C 1
ATOM 974 O O . ASN A 1 124 ? -10.780 2.398 -0.824 1.00 83.56 124 ASN A O 1
ATOM 978 N N . VAL A 1 125 ? -12.962 2.083 -0.459 1.00 84.19 125 VAL A N 1
ATOM 979 C CA . VAL A 1 125 ? -13.112 0.951 -1.396 1.00 84.19 125 VAL A CA 1
ATOM 980 C C . VAL A 1 125 ? -12.734 1.313 -2.845 1.00 84.19 125 VAL A C 1
ATOM 982 O O . VAL A 1 125 ? -12.204 0.483 -3.573 1.00 84.19 125 VAL A O 1
ATOM 985 N N . GLY A 1 126 ? -12.910 2.576 -3.250 1.00 83.12 126 GLY A N 1
ATOM 986 C CA . GLY A 1 126 ? -12.540 3.074 -4.583 1.00 83.12 126 GLY A CA 1
ATOM 987 C C . GLY A 1 126 ? -11.034 3.273 -4.810 1.00 83.12 126 GLY A C 1
ATOM 988 O O . GLY A 1 126 ? -10.633 3.800 -5.844 1.00 83.12 126 GLY A O 1
ATOM 989 N N . VAL A 1 127 ? -10.161 2.886 -3.870 1.00 84.69 127 VAL A N 1
ATOM 990 C CA . VAL A 1 127 ? -8.716 3.150 -3.991 1.00 84.69 127 VAL A CA 1
ATOM 991 C C . VAL A 1 127 ? -8.077 2.511 -5.226 1.00 84.69 127 VAL A C 1
ATOM 993 O O . VAL A 1 127 ? -7.167 3.099 -5.810 1.00 84.69 127 VAL A O 1
ATOM 996 N N . ASN A 1 128 ? -8.586 1.354 -5.650 1.00 85.88 128 ASN A N 1
ATOM 997 C CA . ASN A 1 128 ? -8.058 0.592 -6.784 1.00 85.88 128 ASN A CA 1
ATOM 998 C C . ASN A 1 128 ? -8.424 1.198 -8.144 1.00 85.88 128 ASN A C 1
ATOM 1000 O O . ASN A 1 128 ? -7.767 0.916 -9.137 1.00 85.88 128 ASN A O 1
ATOM 1004 N N . GLN A 1 129 ? -9.436 2.061 -8.185 1.00 86.94 129 GLN A N 1
ATOM 1005 C CA . GLN A 1 129 ? -9.865 2.763 -9.394 1.00 86.94 129 GLN A CA 1
ATOM 1006 C C . GLN A 1 129 ? -9.068 4.068 -9.621 1.00 86.94 129 GLN A C 1
ATOM 1008 O O . GLN A 1 129 ? -9.279 4.767 -10.611 1.00 86.94 129 GLN A O 1
ATOM 1013 N N . LYS A 1 130 ? -8.135 4.426 -8.722 1.00 87.88 130 LYS A N 1
ATOM 1014 C CA . LYS A 1 130 ? -7.254 5.589 -8.912 1.00 87.88 130 LYS A CA 1
ATOM 1015 C C . LYS A 1 130 ? -6.270 5.330 -10.050 1.00 87.88 130 LYS A C 1
ATOM 1017 O O . LYS A 1 130 ? -5.609 4.296 -10.099 1.00 87.88 130 LYS A O 1
ATOM 1022 N N . SER A 1 131 ? -6.067 6.343 -10.885 1.00 89.75 131 SER A N 1
ATOM 1023 C CA . SER A 1 131 ? -5.082 6.324 -11.963 1.00 89.75 131 SER A CA 1
ATOM 1024 C C . SER A 1 131 ? -4.154 7.526 -11.836 1.00 89.75 131 SER A C 1
ATOM 1026 O O . SER A 1 131 ? -4.574 8.682 -11.880 1.00 89.75 131 SER A O 1
ATOM 1028 N N . LEU A 1 132 ? -2.856 7.256 -11.683 1.00 85.56 132 LEU A N 1
ATOM 1029 C CA . LEU A 1 132 ? -1.847 8.302 -11.496 1.00 85.56 132 LEU A CA 1
ATOM 1030 C C . LEU A 1 132 ? -1.591 9.117 -12.773 1.00 85.56 132 LEU A C 1
ATOM 1032 O O . LEU A 1 132 ? -1.113 10.244 -12.675 1.00 85.56 132 LEU A O 1
ATOM 1036 N N . GLY A 1 133 ? -1.875 8.559 -13.956 1.00 86.19 133 GLY A N 1
ATOM 1037 C CA . GLY A 1 133 ? -1.784 9.237 -15.259 1.00 86.19 133 GLY A CA 1
ATOM 1038 C C . GLY A 1 133 ? -0.383 9.681 -15.717 1.00 86.19 133 GLY A C 1
ATOM 1039 O O . GLY A 1 133 ? -0.216 10.017 -16.885 1.00 86.19 133 GLY A O 1
ATOM 1040 N N . ARG A 1 134 ? 0.632 9.693 -14.837 1.00 89.88 134 ARG A N 1
ATOM 1041 C CA . ARG A 1 134 ? 2.005 10.150 -15.129 1.00 89.88 134 ARG A CA 1
ATOM 1042 C C . ARG A 1 134 ? 3.062 9.334 -14.391 1.00 89.88 134 ARG A C 1
ATOM 1044 O O . ARG A 1 134 ? 2.856 8.924 -13.247 1.00 89.88 134 ARG A O 1
ATOM 1051 N N . ALA A 1 135 ? 4.238 9.190 -15.005 1.00 88.69 135 ALA A N 1
ATOM 1052 C CA . ALA A 1 135 ? 5.400 8.564 -14.372 1.00 88.69 135 ALA A CA 1
ATOM 1053 C C . ALA A 1 135 ? 5.851 9.327 -13.111 1.00 88.69 135 ALA A C 1
ATOM 1055 O O . ALA A 1 135 ? 6.016 8.717 -12.057 1.00 88.69 135 ALA A O 1
ATOM 1056 N N . GLY A 1 136 ? 5.933 10.663 -13.175 1.00 89.88 136 GLY A N 1
ATOM 1057 C CA . GLY A 1 136 ? 6.348 11.501 -12.039 1.00 89.88 136 GLY A CA 1
ATOM 1058 C C . GLY A 1 136 ? 5.477 11.330 -10.788 1.00 89.88 136 GLY A C 1
ATOM 1059 O O . GLY A 1 136 ? 5.985 11.319 -9.669 1.00 89.88 136 GLY A O 1
ATOM 1060 N N . SER A 1 137 ? 4.176 11.076 -10.956 1.00 89.44 137 SER A N 1
ATOM 1061 C CA . SER A 1 137 ? 3.279 10.798 -9.829 1.00 89.44 137 SER A CA 1
ATOM 1062 C C . SER A 1 137 ? 3.606 9.478 -9.117 1.00 89.44 137 SER A C 1
ATOM 1064 O O . SER A 1 137 ? 3.384 9.375 -7.914 1.00 89.44 137 SER A O 1
ATOM 1066 N N . LYS A 1 138 ? 4.177 8.480 -9.812 1.00 89.94 138 LYS A N 1
ATOM 1067 C CA . LYS A 1 138 ? 4.705 7.255 -9.177 1.00 89.94 138 LYS A CA 1
ATOM 1068 C C . LYS A 1 138 ? 5.997 7.539 -8.404 1.00 89.94 138 LYS A C 1
ATOM 1070 O O . LYS A 1 138 ? 6.168 6.994 -7.313 1.00 89.94 138 LYS A O 1
ATOM 1075 N N . CYS A 1 139 ? 6.849 8.427 -8.917 1.00 91.12 139 CYS A N 1
ATOM 1076 C CA . CYS A 1 139 ? 8.083 8.836 -8.241 1.00 91.12 139 CYS A CA 1
ATOM 1077 C C . CYS A 1 139 ? 7.796 9.493 -6.886 1.00 91.12 139 CYS A C 1
ATOM 1079 O O . CYS A 1 139 ? 8.461 9.175 -5.905 1.00 91.12 139 CYS A O 1
ATOM 1081 N N . TRP A 1 140 ? 6.749 10.322 -6.789 1.00 91.00 140 TRP A N 1
ATOM 1082 C CA . TRP A 1 140 ? 6.336 10.943 -5.521 1.00 91.00 140 TRP A CA 1
ATOM 1083 C C . TRP A 1 140 ? 5.921 9.929 -4.448 1.00 91.00 140 TRP A C 1
ATOM 1085 O O . TRP A 1 140 ? 6.100 10.193 -3.262 1.00 91.00 140 TRP A O 1
ATOM 1095 N N . LEU A 1 141 ? 5.449 8.745 -4.853 1.00 89.75 141 LEU A N 1
ATOM 1096 C CA . LEU A 1 141 ? 5.158 7.618 -3.955 1.00 89.75 141 LEU A CA 1
ATOM 1097 C C . LEU A 1 141 ? 6.418 6.829 -3.551 1.00 89.75 141 LEU A C 1
ATOM 1099 O O . LEU A 1 141 ? 6.317 5.793 -2.893 1.00 89.75 141 LEU A O 1
ATOM 1103 N N . GLY A 1 142 ? 7.602 7.260 -3.993 1.00 91.31 142 GLY A N 1
ATOM 1104 C CA . GLY A 1 142 ? 8.868 6.567 -3.770 1.00 91.31 142 GLY A CA 1
ATOM 1105 C C . GLY A 1 142 ? 9.021 5.280 -4.578 1.00 91.31 142 GLY A C 1
ATOM 1106 O O . GLY A 1 142 ? 9.783 4.399 -4.171 1.00 91.31 142 GLY A O 1
ATOM 1107 N N . LYS A 1 143 ? 8.279 5.145 -5.686 1.00 92.00 143 LYS A N 1
ATOM 1108 C CA . LYS A 1 143 ? 8.414 4.042 -6.645 1.00 92.00 143 LYS A CA 1
ATOM 1109 C C . LYS A 1 143 ? 9.276 4.511 -7.815 1.00 92.00 143 LYS A C 1
ATOM 1111 O O . LYS A 1 143 ? 8.892 5.438 -8.525 1.00 92.00 143 LYS A O 1
ATOM 1116 N N . ARG A 1 144 ? 10.426 3.868 -8.013 1.00 92.25 144 ARG A N 1
ATOM 1117 C CA . ARG A 1 144 ? 11.331 4.133 -9.143 1.00 92.25 144 ARG A CA 1
ATOM 1118 C C . ARG A 1 144 ? 10.936 3.279 -10.350 1.00 92.25 144 ARG A C 1
ATOM 1120 O O . ARG A 1 144 ? 10.173 2.322 -10.215 1.00 92.25 144 ARG A O 1
ATOM 1127 N N . GLN A 1 145 ? 11.450 3.634 -11.524 1.00 91.62 145 GLN A N 1
ATOM 1128 C CA . GLN A 1 145 ? 11.259 2.845 -12.740 1.00 91.62 145 GLN A CA 1
ATOM 1129 C C . GLN A 1 145 ? 11.791 1.415 -12.594 1.00 91.62 145 GLN A C 1
ATOM 1131 O O . GLN A 1 145 ? 12.777 1.178 -11.895 1.00 91.62 145 GLN A O 1
ATOM 1136 N N . VAL A 1 146 ? 11.115 0.486 -13.265 1.00 92.81 146 VAL A N 1
ATOM 1137 C CA . VAL A 1 146 ? 11.487 -0.927 -13.353 1.00 92.81 146 VAL A CA 1
ATOM 1138 C C . VAL A 1 146 ? 11.946 -1.182 -14.780 1.00 92.81 146 VAL A C 1
ATOM 1140 O O . VAL A 1 146 ? 11.209 -0.881 -15.719 1.00 92.81 146 VAL A O 1
ATOM 1143 N N . VAL A 1 147 ? 13.148 -1.726 -14.939 1.00 92.44 147 VAL A N 1
ATOM 1144 C CA . VAL A 1 147 ? 13.664 -2.157 -16.243 1.00 92.44 147 VAL A CA 1
ATOM 1145 C C . VAL A 1 147 ? 13.285 -3.625 -16.442 1.00 92.44 147 VAL A C 1
ATOM 1147 O O . VAL A 1 147 ? 13.378 -4.423 -15.510 1.00 92.44 147 VAL A O 1
ATOM 1150 N N . ARG A 1 148 ? 12.802 -3.978 -17.638 1.00 90.50 148 ARG A N 1
ATOM 1151 C CA . ARG A 1 148 ? 12.436 -5.363 -17.971 1.00 90.50 148 ARG A CA 1
ATOM 1152 C C . ARG A 1 148 ? 13.698 -6.190 -18.206 1.00 90.50 148 ARG A C 1
ATOM 1154 O O . ARG A 1 148 ? 14.592 -5.716 -18.894 1.00 90.50 148 ARG A O 1
ATOM 1161 N N . GLY A 1 149 ? 13.713 -7.435 -17.733 1.00 88.94 149 GLY A N 1
ATOM 1162 C CA . GLY A 1 149 ? 14.851 -8.345 -17.905 1.00 88.94 149 GLY A CA 1
ATOM 1163 C C . GLY A 1 149 ? 15.261 -8.603 -19.358 1.00 88.94 149 GLY A C 1
ATOM 1164 O O . GLY A 1 149 ? 16.442 -8.710 -19.631 1.00 88.94 149 GLY A O 1
ATOM 1165 N N . VAL A 1 150 ? 14.302 -8.611 -20.293 1.00 89.44 150 VAL A N 1
ATOM 1166 C CA . VAL A 1 150 ? 14.545 -8.833 -21.738 1.00 89.44 150 VAL A CA 1
ATOM 1167 C C . VAL A 1 150 ? 15.413 -7.746 -22.381 1.00 89.44 150 VAL A C 1
ATOM 1169 O O . VAL A 1 150 ? 16.014 -7.956 -23.419 1.00 89.44 150 VAL A O 1
ATOM 1172 N N . VAL A 1 151 ? 15.462 -6.556 -21.778 1.00 90.19 151 VAL A N 1
ATOM 1173 C CA . VAL A 1 151 ? 16.270 -5.432 -22.283 1.00 90.19 151 VAL A CA 1
ATOM 1174 C C . VAL A 1 151 ? 17.687 -5.459 -21.696 1.00 90.19 151 VAL A C 1
ATOM 1176 O O . VAL A 1 151 ? 18.533 -4.672 -22.099 1.00 90.19 151 VAL A O 1
ATOM 1179 N N . MET A 1 152 ? 17.934 -6.309 -20.699 1.00 91.88 152 MET A N 1
ATOM 1180 C CA . MET A 1 152 ? 19.214 -6.374 -19.999 1.00 91.88 152 MET A CA 1
ATOM 1181 C C . MET A 1 152 ? 20.194 -7.293 -20.733 1.00 91.88 152 MET A C 1
ATOM 1183 O O . MET A 1 152 ? 19.814 -8.002 -21.663 1.00 91.88 152 MET A O 1
ATOM 1187 N N . ASN A 1 153 ? 21.451 -7.305 -20.297 1.00 91.06 153 ASN A N 1
ATOM 1188 C CA . ASN A 1 153 ? 22.437 -8.257 -20.796 1.00 91.06 153 ASN A CA 1
ATOM 1189 C C . ASN A 1 153 ? 22.265 -9.630 -20.118 1.00 91.06 153 ASN A C 1
ATOM 1191 O O . ASN A 1 153 ? 21.684 -9.700 -19.027 1.00 91.06 153 ASN A O 1
ATOM 1195 N N . PRO A 1 154 ? 22.809 -10.716 -20.702 1.00 89.56 154 PRO A N 1
ATOM 1196 C CA . PRO A 1 154 ? 22.749 -12.055 -20.107 1.00 89.56 154 PRO A CA 1
ATOM 1197 C C . PRO A 1 154 ? 23.295 -12.137 -18.671 1.00 89.56 154 PRO A C 1
ATOM 1199 O O . PRO A 1 154 ? 22.795 -12.925 -17.874 1.00 89.56 154 PRO A O 1
ATOM 1202 N N . VAL A 1 155 ? 24.289 -11.304 -18.326 1.00 89.94 155 VAL A N 1
ATOM 1203 C CA . VAL A 1 155 ? 24.879 -11.228 -16.973 1.00 89.94 155 VAL A CA 1
ATOM 1204 C C . VAL A 1 155 ? 23.926 -10.624 -15.934 1.00 89.94 155 VAL A C 1
ATOM 1206 O O . VAL A 1 155 ? 23.960 -10.992 -14.765 1.00 89.94 155 VAL A O 1
ATOM 1209 N N . ASP A 1 156 ? 23.049 -9.713 -16.355 1.00 88.75 156 ASP A N 1
ATOM 1210 C CA . ASP A 1 156 ? 22.182 -8.939 -15.462 1.00 88.75 156 ASP A CA 1
ATOM 1211 C C . ASP A 1 156 ? 20.827 -9.626 -15.217 1.00 88.75 156 ASP A C 1
ATOM 1213 O O . ASP A 1 156 ? 20.180 -9.416 -14.183 1.00 88.75 156 ASP A O 1
ATOM 1217 N N . HIS A 1 157 ? 20.348 -10.410 -16.191 1.00 87.44 157 HIS A N 1
ATOM 1218 C CA . HIS A 1 157 ? 19.074 -11.120 -16.115 1.00 87.44 157 HIS A CA 1
ATOM 1219 C C . HIS A 1 157 ? 19.053 -12.334 -17.044 1.00 87.44 157 HIS A C 1
ATOM 1221 O O . HIS A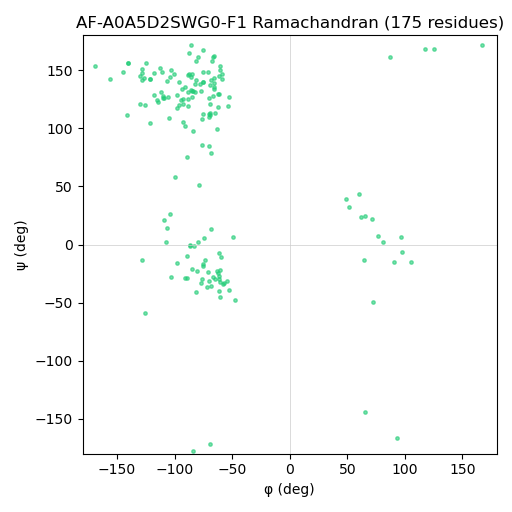 1 157 ? 19.414 -12.241 -18.210 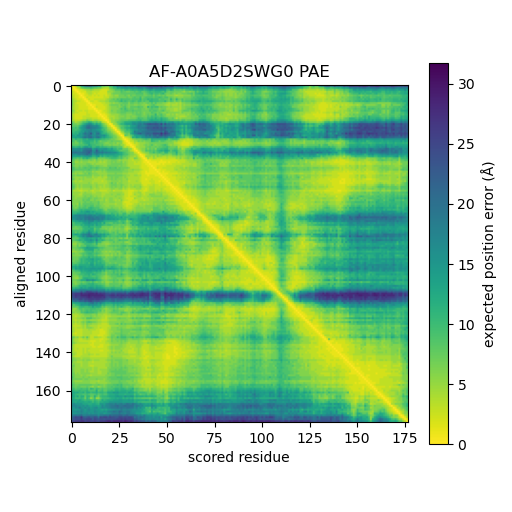1.00 87.44 157 HIS A O 1
ATOM 1227 N N . HIS A 1 158 ? 18.437 -13.432 -16.602 1.00 85.69 158 HIS A N 1
ATOM 1228 C CA . HIS A 1 158 ? 18.275 -14.665 -17.393 1.00 85.69 158 HIS A CA 1
ATOM 1229 C C . HIS A 1 158 ? 17.508 -14.530 -18.717 1.00 85.69 158 HIS A C 1
ATOM 1231 O O . HIS A 1 158 ? 17.451 -15.481 -19.485 1.00 85.69 158 HIS A O 1
ATOM 1237 N N . HIS A 1 159 ? 16.857 -13.392 -18.951 1.00 87.88 159 HIS A N 1
ATOM 1238 C CA . HIS A 1 159 ? 16.107 -13.134 -20.183 1.00 87.88 159 HIS A CA 1
ATOM 1239 C C . HIS A 1 159 ? 16.837 -12.125 -21.072 1.00 87.88 159 HIS A C 1
ATOM 1241 O O . HIS A 1 159 ? 16.280 -11.706 -22.078 1.00 87.88 159 HIS A O 1
ATOM 1247 N N . GLY A 1 160 ? 18.015 -11.669 -20.646 1.00 87.88 160 GLY A N 1
ATOM 1248 C CA . GLY A 1 160 ? 18.793 -10.665 -21.339 1.00 87.88 160 GLY A CA 1
ATOM 1249 C C . GLY A 1 160 ? 19.620 -11.239 -22.485 1.00 87.88 160 GLY A C 1
ATOM 1250 O O . GLY A 1 160 ? 19.957 -12.423 -22.483 1.00 87.88 160 GLY A O 1
ATOM 1251 N N . GLY A 1 161 ? 19.978 -10.370 -23.430 1.00 88.81 161 GLY A N 1
ATOM 1252 C CA . GLY A 1 161 ? 20.742 -10.701 -24.637 1.00 88.81 161 GLY A CA 1
ATOM 1253 C C . GLY A 1 161 ? 19.893 -11.019 -25.873 1.00 88.81 161 GLY A C 1
ATOM 1254 O O . GLY A 1 161 ? 18.694 -10.748 -25.917 1.00 88.81 161 GLY A O 1
ATOM 1255 N N . GLY A 1 162 ? 20.553 -11.594 -26.883 1.00 87.44 162 GLY A N 1
ATOM 1256 C CA . GLY A 1 162 ? 20.000 -11.804 -28.222 1.00 87.44 162 GLY A CA 1
ATOM 1257 C C . GLY A 1 162 ? 20.200 -10.600 -29.148 1.00 87.44 162 GLY A C 1
ATOM 1258 O O . GLY A 1 162 ? 20.459 -9.484 -28.702 1.00 87.44 162 GLY A O 1
ATOM 1259 N N . GLU A 1 163 ? 20.086 -10.836 -30.453 1.00 89.00 163 GLU A N 1
ATOM 1260 C CA . GLU A 1 163 ? 20.123 -9.779 -31.463 1.00 89.00 163 GLU A CA 1
ATOM 1261 C C . GLU A 1 163 ? 18.725 -9.174 -31.641 1.00 89.00 163 GLU A C 1
ATOM 1263 O O . GLU A 1 163 ? 17.734 -9.876 -31.850 1.00 89.00 163 GLU A O 1
ATOM 1268 N N . GLY A 1 164 ? 18.622 -7.849 -31.535 1.00 88.81 164 GLY A N 1
ATOM 1269 C CA . GLY A 1 164 ? 17.338 -7.157 -31.623 1.00 88.81 164 GLY A CA 1
ATOM 1270 C C . GLY A 1 164 ? 16.387 -7.494 -30.466 1.00 88.81 164 GLY A C 1
ATOM 1271 O O . GLY A 1 164 ? 16.787 -7.615 -29.310 1.00 88.81 164 GLY A O 1
ATOM 1272 N N . ARG A 1 165 ? 15.079 -7.571 -30.749 1.00 88.38 165 ARG A N 1
ATOM 1273 C CA . ARG A 1 165 ? 14.064 -7.918 -29.738 1.00 88.38 165 ARG A CA 1
ATOM 1274 C C . ARG A 1 165 ? 13.841 -9.426 -29.718 1.00 88.38 165 ARG A C 1
ATOM 1276 O O . ARG A 1 165 ? 13.090 -9.940 -30.541 1.00 88.38 165 ARG A O 1
ATOM 1283 N N . ALA A 1 166 ? 14.429 -10.100 -28.735 1.00 84.44 166 ALA A N 1
ATOM 1284 C CA . ALA A 1 166 ? 14.271 -11.536 -28.548 1.00 84.44 166 ALA A CA 1
ATOM 1285 C C . ALA A 1 166 ? 13.056 -11.894 -27.658 1.00 84.44 166 ALA A C 1
ATOM 1287 O O . ALA A 1 166 ? 12.727 -11.160 -26.716 1.00 84.44 166 ALA A O 1
ATOM 1288 N N . PRO A 1 167 ? 12.367 -13.021 -27.925 1.00 84.38 167 PRO A N 1
ATOM 1289 C CA . PRO A 1 167 ? 11.394 -13.584 -26.994 1.00 84.38 167 PRO A CA 1
ATOM 1290 C C . PRO A 1 167 ? 12.087 -14.092 -25.717 1.00 84.38 167 PRO A C 1
ATOM 1292 O O . PRO A 1 167 ? 13.280 -14.362 -25.699 1.00 84.38 167 PRO A O 1
ATOM 1295 N N . ILE A 1 168 ? 11.315 -14.271 -24.640 1.00 78.62 168 ILE A N 1
ATOM 1296 C CA . ILE A 1 168 ? 11.819 -14.592 -23.288 1.00 78.62 168 ILE A CA 1
ATOM 1297 C C . ILE A 1 168 ? 12.600 -15.927 -23.242 1.00 78.62 168 ILE A C 1
ATOM 1299 O O . ILE A 1 168 ? 13.416 -16.141 -22.347 1.00 78.62 168 ILE A O 1
ATOM 1303 N N . GLY A 1 169 ? 12.374 -16.828 -24.205 1.00 79.12 169 GLY A N 1
ATOM 1304 C CA . GLY A 1 169 ? 13.043 -18.128 -24.325 1.00 79.12 169 GLY A CA 1
ATOM 1305 C C . GLY A 1 169 ? 12.602 -19.150 -23.268 1.00 79.12 169 GLY A C 1
ATOM 1306 O O . GLY A 1 169 ? 12.214 -20.263 -23.611 1.00 79.12 169 GLY A O 1
ATOM 1307 N N . ARG A 1 170 ? 12.591 -18.774 -21.982 1.00 77.69 170 ARG A N 1
ATOM 1308 C CA . ARG A 1 170 ? 12.146 -19.592 -20.838 1.00 77.69 170 ARG A CA 1
ATOM 1309 C C . ARG A 1 170 ? 10.950 -18.940 -20.139 1.00 77.69 170 ARG A C 1
ATOM 1311 O O . ARG A 1 170 ? 10.847 -17.723 -20.088 1.00 77.69 170 ARG A O 1
ATOM 1318 N N . LYS A 1 171 ? 10.030 -19.731 -19.571 1.00 78.69 171 LYS A N 1
ATOM 1319 C CA . LYS A 1 171 ? 8.822 -19.183 -18.912 1.00 78.69 171 LYS A CA 1
ATOM 1320 C C . LYS A 1 171 ? 9.134 -18.416 -17.619 1.00 78.69 171 LYS A C 1
ATOM 1322 O O . LYS A 1 171 ? 8.488 -17.410 -17.351 1.00 78.69 171 LYS A O 1
ATOM 1327 N N . ASN A 1 172 ? 10.123 -18.874 -16.847 1.00 80.19 172 ASN A N 1
ATOM 1328 C CA . ASN A 1 172 ? 10.519 -18.278 -15.572 1.00 80.19 172 ASN A CA 1
ATOM 1329 C C . ASN A 1 172 ? 12.031 -17.998 -15.547 1.00 80.19 172 ASN A C 1
ATOM 1331 O O . ASN A 1 172 ? 12.802 -18.837 -16.027 1.00 80.19 172 ASN A O 1
ATOM 1335 N N . PRO A 1 173 ? 12.469 -16.874 -14.950 1.00 75.38 173 PRO A N 1
ATOM 1336 C CA . PRO A 1 173 ? 13.880 -16.650 -14.672 1.00 75.38 173 PRO A CA 1
ATOM 1337 C C . PRO A 1 173 ? 14.361 -17.678 -13.641 1.00 75.38 173 PRO A C 1
ATOM 1339 O O . PRO A 1 173 ? 13.648 -17.986 -12.686 1.00 75.38 173 PRO A O 1
ATOM 1342 N N . GLN A 1 174 ? 15.562 -18.217 -13.842 1.00 68.94 174 GLN A N 1
ATOM 1343 C CA . GLN A 1 174 ? 16.193 -19.095 -12.856 1.00 68.94 174 GLN A CA 1
ATOM 1344 C C . GLN A 1 174 ? 16.558 -18.280 -11.597 1.00 68.94 174 GLN A C 1
ATOM 1346 O O . GLN A 1 174 ? 16.630 -17.048 -11.663 1.00 68.94 174 GLN A O 1
ATOM 1351 N N . PRO A 1 175 ? 16.732 -18.912 -10.426 1.00 57.78 175 PRO A N 1
ATOM 1352 C CA . PRO A 1 175 ? 17.321 -18.234 -9.282 1.00 57.78 175 PRO A CA 1
ATOM 1353 C C . PRO A 1 175 ? 18.743 -17.798 -9.647 1.00 57.78 175 PRO A C 1
ATOM 1355 O O . PRO A 1 175 ? 19.530 -18.604 -10.138 1.00 57.78 175 PRO A O 1
ATOM 1358 N N . ILE A 1 176 ? 19.065 -16.528 -9.409 1.00 58.69 176 ILE A N 1
ATOM 1359 C CA . ILE A 1 176 ? 20.450 -16.058 -9.451 1.00 58.69 176 ILE A CA 1
ATOM 1360 C C . ILE A 1 176 ? 21.125 -16.678 -8.221 1.00 58.69 176 ILE A C 1
ATOM 1362 O O . ILE A 1 176 ? 20.703 -16.378 -7.101 1.00 58.69 176 ILE A O 1
ATOM 1366 N N . GLY A 1 177 ? 22.061 -17.604 -8.453 1.00 48.25 177 GLY A N 1
ATOM 1367 C CA . GLY A 1 177 ? 22.930 -18.179 -7.420 1.00 48.25 177 GLY A CA 1
ATOM 1368 C C . GLY A 1 177 ? 23.877 -17.145 -6.833 1.00 48.25 177 GLY A C 1
ATOM 1369 O O . GLY A 1 177 ? 24.254 -16.212 -7.578 1.00 48.25 177 GLY A O 1
#

Foldseek 3Di:
DDKDQDDPPDQLSNLFIHDDDDDDPDDPVQWAFPPPDLQQADPVNDRNDPQFAQADGDIDGRDPPQLPDAFDKDQACDDPWDFPPDDHGDIEGEHCPDDLDAQHWHFDPPPPDRGIDGRGDTDPPCPVVGDSSDPVSCSNVRGHDDDDQCPADCVVWVQHDDDDRDDSVDPDTDDDD

Mean predicted aligned error: 9.09 Å

Radius of gyration: 23.09 Å; Cα contacts (8 Å, |Δi|>4): 264; chains: 1; bounding box: 48×40×60 Å

Solvent-accessible surface area (backbone atoms only — not comparable to full-atom values): 11176 Å² total; per-residue (Å²): 130,63,74,45,71,46,71,70,84,44,88,52,26,56,65,20,27,44,70,76,70,83,85,71,88,75,67,73,90,47,49,47,81,59,81,85,66,59,47,31,30,49,97,87,66,50,78,77,40,80,49,42,33,83,36,64,91,59,70,44,68,75,73,86,82,65,68,79,62,64,79,47,80,42,68,38,85,74,75,86,83,43,40,61,89,69,56,82,62,46,78,30,45,20,28,88,89,57,74,99,41,77,55,17,30,34,59,52,88,55,97,85,52,100,42,67,43,60,40,66,52,73,41,74,80,60,62,82,73,52,29,70,44,42,73,68,58,42,28,47,74,16,37,46,83,82,83,61,45,57,80,33,47,55,90,80,22,81,34,19,40,73,81,78,89,55,76,61,90,56,99,66,76,72,84,85,127

InterPro domains:
  IPR002171 Large ribosomal subunit protein uL2 [PTHR13691] (115-172)
  IPR008991 Translation protein SH3-like domain superfamily [SSF50104] (114-177)
  IPR012340 Nucleic acid-binding, OB-fold [G3DSA:2.40.50.140] (1-78)
  IPR012340 Nucleic acid-binding, OB-fold [SSF50249] (2-101)
  IPR014726 Large ribosomal subunit protein uL2, domain 3 [G3DSA:4.10.950.10] (123-177)
  IPR022666 Large ribosomal subunit protein uL2, RNA-binding domain [PF00181] (28-86)
  IPR022666 Large ribosomal subunit protein uL2, RNA-binding domain [SM01383] (40-94)
  IPR022669 Large ribosomal subunit protein uL2, C-terminal [PF03947] (114-174)
  IPR022669 Large ribosomal subunit protein uL2, C-terminal [SM01382] (100-175)

Sequence (177 aa):
MAIHLYKTSTPGTRNRAVDNQVKSNLRNNLIYGQHRCGKGRNARGIITARHRGGGHKHLYRKINFRRNEKDIYGRIKRYILHPRGAIIGDTIVSGTKVPIKMGNALPLSARRIESSTTVGHVGNVGVNQKSLGRAGSKCWLGKRQVVRGVVMNPVDHHHGGGEGRAPIGRKNPQPIG

pLDDT: mean 82.34, std 10.12, range [47.06, 94.0]

Secondary structure (DSSP, 8-state):
-PEEEPPSSSTTTTT-EEE--------GGGEEE-----TTB-TTS-BSSTTB--PPP-EEE---------SEEEE-S--SS-BTT--TT-EEEESTT----TT-EEE---TT---EEESS-BS-GGGGG-B--SHHHHHHTTBPP---GGGS-TTT-TT--SSSS---SSSSPPP--

Nearest PDB structures (foldseek):
  9b00-assembly2_2D  TM=9.241E-01  e=8.757E-14  Thermus thermophilus HB8
  7p7t-assembly1_G  TM=9.092E-01  e=8.757E-14  Enterococcus faecalis
  8rdw-assembly1_Cl  TM=9.221E-01  e=7.322E-13  Psychrobacter urativorans
  6ywx-assembly1_B  TM=8.774E-01  e=2.109E-10  Neurospora crassa OR74A
  6yws-assembly1_B  TM=8.693E-01  e=8.690E-10  Neurospora crassa OR74A